Protein AF-A0A395YJ29-F1 (afdb_monomer)

Solvent-accessible surface area (backbone atoms only — not comparable to full-atom values): 16526 Å² total; per-residue (Å²): 113,79,71,61,53,55,54,51,53,54,55,57,63,64,65,73,67,79,71,76,69,73,79,74,73,69,59,75,39,64,46,75,60,99,90,43,42,27,46,31,49,97,88,68,49,73,46,48,62,39,79,47,66,46,92,87,68,50,42,32,44,21,33,80,88,30,35,54,43,47,68,39,73,45,99,87,36,39,37,20,25,80,88,15,42,54,39,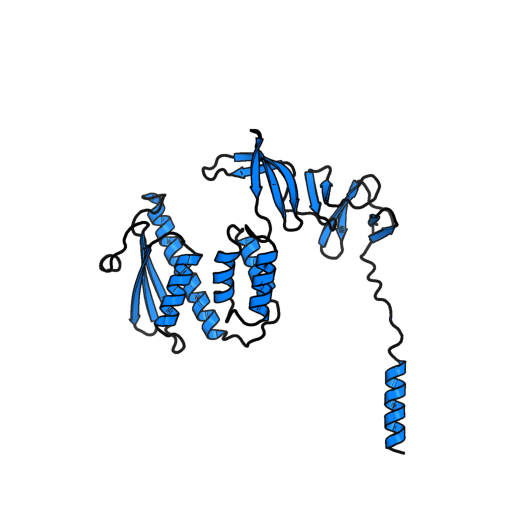85,91,48,46,40,70,39,78,45,67,77,81,82,76,49,77,43,57,27,46,46,81,47,74,48,82,57,52,27,34,36,28,26,34,89,88,64,50,80,45,74,48,59,21,57,39,10,71,59,31,62,67,45,53,54,49,53,43,48,36,39,38,67,35,71,37,70,41,69,64,54,46,52,55,50,45,55,68,56,26,50,65,53,54,71,68,41,50,52,51,50,53,53,54,52,66,74,46,71,56,68,52,88,61,58,64,69,59,43,51,49,54,48,53,47,45,51,43,50,51,52,35,48,52,56,48,48,62,58,47,36,76,82,35,75,82,56,55,58,80,49,67,38,63,42,77,40,77,58,51,98,89,59,48,74,68,55,55,51,50,52,52,53,52,44,41,53,71,76,51,63,87,53,38,78,46,78,46,79,47,79,55,96,66,29,34,39,42,35,38,25,31,14,65,51,92,66,60,78,74,62,69,107

Structure (mmCIF, N/CA/C/O backbone):
data_AF-A0A395YJ29-F1
#
_entry.id   AF-A0A395YJ29-F1
#
loop_
_atom_site.group_PDB
_atom_site.id
_atom_site.type_symbol
_atom_site.label_atom_id
_atom_site.label_alt_id
_atom_site.label_comp_id
_atom_site.label_asym_id
_atom_site.label_entity_id
_atom_site.label_seq_id
_atom_site.pdbx_PDB_ins_code
_atom_site.Cartn_x
_atom_site.Cartn_y
_atom_site.Cartn_z
_atom_site.occupancy
_atom_site.B_iso_or_equiv
_atom_site.auth_seq_id
_atom_site.auth_comp_id
_atom_site.auth_asym_id
_atom_site.auth_atom_id
_atom_site.pdbx_PDB_model_num
ATOM 1 N N . MET A 1 1 ? 1.388 -64.364 16.083 1.00 52.84 1 MET A N 1
ATOM 2 C CA . MET A 1 1 ? 1.764 -63.353 17.105 1.00 52.84 1 MET A CA 1
ATOM 3 C C . MET A 1 1 ? 2.181 -61.985 16.542 1.00 52.84 1 MET A C 1
ATOM 5 O O . MET A 1 1 ? 1.703 -60.987 17.055 1.00 52.84 1 MET A O 1
ATOM 9 N N . ARG A 1 2 ? 2.981 -61.874 15.464 1.00 50.28 2 ARG A N 1
ATOM 10 C CA . ARG A 1 2 ? 3.436 -60.565 14.916 1.00 50.28 2 ARG A CA 1
ATOM 11 C C . ARG A 1 2 ? 2.359 -59.650 14.290 1.00 50.28 2 ARG A C 1
ATOM 13 O O . ARG A 1 2 ? 2.565 -58.443 14.237 1.00 50.28 2 ARG A O 1
ATOM 20 N N . LYS A 1 3 ? 1.223 -60.182 13.817 1.00 41.34 3 LYS A N 1
ATOM 21 C CA . LYS A 1 3 ? 0.113 -59.370 13.258 1.00 41.34 3 LYS A CA 1
ATOM 22 C C . LYS A 1 3 ? -0.844 -58.837 14.336 1.00 41.34 3 LYS A C 1
ATOM 24 O O . LYS A 1 3 ? -1.384 -57.749 14.182 1.00 41.34 3 LYS A O 1
ATOM 29 N N . SER A 1 4 ? -0.996 -59.564 15.441 1.00 42.81 4 SER A N 1
ATOM 30 C CA . SER A 1 4 ? -1.859 -59.190 16.570 1.00 42.81 4 SER A CA 1
ATOM 31 C C . SER A 1 4 ? -1.238 -58.080 17.429 1.00 42.81 4 SER A C 1
ATOM 33 O O . SER A 1 4 ? -1.951 -57.198 17.886 1.00 42.81 4 SER A O 1
ATOM 35 N N . ILE A 1 5 ? 0.097 -58.057 17.553 1.00 54.25 5 ILE A N 1
ATOM 36 C CA . ILE A 1 5 ? 0.851 -57.006 18.266 1.00 54.25 5 ILE A CA 1
ATOM 37 C C . ILE A 1 5 ? 0.786 -55.656 17.528 1.00 54.25 5 ILE A C 1
ATOM 39 O O . ILE A 1 5 ? 0.635 -54.621 18.165 1.00 54.25 5 ILE A O 1
ATOM 43 N N . LYS A 1 6 ? 0.799 -55.647 16.185 1.00 40.78 6 LYS A N 1
ATOM 44 C CA . LYS A 1 6 ? 0.639 -54.406 15.398 1.00 40.78 6 LYS A CA 1
ATOM 45 C C . LYS A 1 6 ? -0.754 -53.787 15.548 1.00 40.78 6 LYS A C 1
ATOM 47 O O . LYS A 1 6 ? -0.868 -52.571 15.598 1.00 40.78 6 LYS A O 1
ATOM 52 N N . ARG A 1 7 ? -1.803 -54.612 15.660 1.00 43.38 7 ARG A N 1
ATOM 53 C CA . ARG A 1 7 ? -3.175 -54.132 15.912 1.00 43.38 7 ARG A CA 1
ATOM 54 C C . ARG A 1 7 ? -3.346 -53.609 17.341 1.00 43.38 7 ARG A C 1
ATOM 56 O O . ARG A 1 7 ? -4.068 -52.641 17.533 1.00 43.38 7 ARG A O 1
ATOM 63 N N . LEU A 1 8 ? -2.635 -54.192 18.310 1.00 48.19 8 LEU A N 1
ATOM 64 C CA . LEU A 1 8 ? -2.647 -53.733 19.702 1.00 48.19 8 LEU A CA 1
ATOM 65 C C . LEU A 1 8 ? -1.913 -52.389 19.887 1.00 48.19 8 LEU A C 1
ATOM 67 O O . LEU A 1 8 ? -2.384 -51.543 20.634 1.00 48.19 8 LEU A O 1
ATOM 71 N N . ILE A 1 9 ? -0.811 -52.156 19.162 1.00 54.12 9 ILE A N 1
ATOM 72 C CA . ILE A 1 9 ? -0.072 -50.877 19.198 1.00 54.12 9 ILE A CA 1
ATOM 73 C C . ILE A 1 9 ? -0.885 -49.738 18.557 1.00 54.12 9 ILE A C 1
ATOM 75 O O . ILE A 1 9 ? -0.894 -48.629 19.079 1.00 54.12 9 ILE A O 1
ATOM 79 N N . VAL A 1 10 ? -1.628 -50.014 17.478 1.00 54.62 10 VAL A N 1
ATOM 80 C CA . VAL A 1 10 ? -2.518 -49.021 16.841 1.00 54.62 10 VAL A CA 1
ATOM 81 C C . VAL A 1 10 ? -3.720 -48.673 17.731 1.00 54.62 10 VAL A C 1
ATOM 83 O O . VAL A 1 10 ? -4.134 -47.519 17.766 1.00 54.62 10 VAL A O 1
ATOM 86 N N . LEU A 1 11 ? -4.246 -49.631 18.504 1.00 50.31 11 LEU A N 1
ATOM 87 C CA . LEU A 1 11 ? -5.354 -49.385 19.437 1.00 50.31 11 LEU A CA 1
ATOM 88 C C . LEU A 1 11 ? -4.933 -48.606 20.696 1.00 50.31 11 LEU A C 1
ATOM 90 O O . LEU A 1 11 ? -5.744 -47.858 21.231 1.00 50.31 11 LEU A O 1
ATOM 94 N N . ILE A 1 12 ? -3.676 -48.722 21.140 1.00 55.25 12 ILE A N 1
ATOM 95 C CA . ILE A 1 12 ? -3.150 -47.944 22.277 1.00 55.25 12 ILE A CA 1
ATOM 96 C C . ILE A 1 12 ? -2.758 -46.519 21.847 1.00 55.25 12 ILE A C 1
ATOM 98 O O . ILE A 1 12 ? -2.988 -45.582 22.604 1.00 55.25 12 ILE A O 1
ATOM 102 N N . LEU A 1 13 ? -2.269 -46.313 20.614 1.00 48.44 13 LEU A N 1
ATOM 103 C CA . LEU A 1 13 ? -2.018 -44.959 20.090 1.00 48.44 13 LEU A CA 1
ATOM 104 C C . LEU A 1 13 ? -3.310 -44.165 19.814 1.00 48.44 13 LEU A C 1
ATOM 106 O O . LEU A 1 13 ? -3.296 -42.941 19.896 1.00 48.44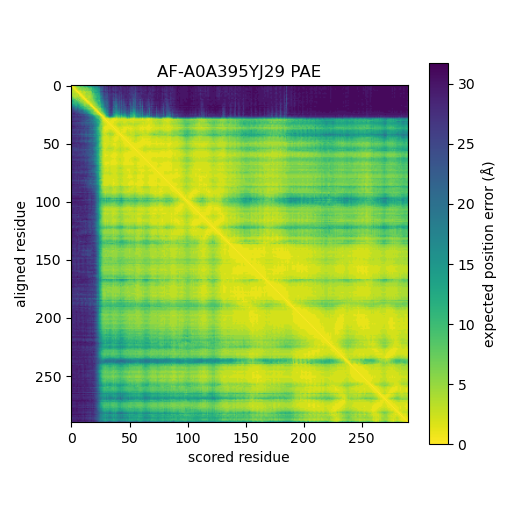 13 LEU A O 1
ATOM 110 N N . ALA A 1 14 ? -4.425 -44.840 19.518 1.00 51.00 14 ALA A N 1
ATOM 111 C CA . ALA A 1 14 ? -5.717 -44.190 19.283 1.00 51.00 14 ALA A CA 1
ATOM 112 C C . ALA A 1 14 ? -6.458 -43.793 20.577 1.00 51.00 14 ALA A C 1
ATOM 114 O O . ALA A 1 14 ? -7.316 -42.917 20.535 1.00 51.00 14 ALA A O 1
ATOM 115 N N . LEU A 1 15 ? -6.121 -44.395 21.728 1.00 49.62 15 LEU A N 1
ATOM 116 C CA . LEU A 1 15 ? -6.756 -44.077 23.016 1.00 49.62 15 LEU A CA 1
ATOM 117 C C . LEU A 1 15 ? -6.101 -42.898 23.764 1.00 49.62 15 LEU A C 1
ATOM 119 O O . LEU A 1 15 ? -6.660 -42.422 24.746 1.00 49.62 15 LEU A O 1
ATOM 123 N N . CYS A 1 16 ? -4.940 -42.407 23.315 1.00 51.25 16 CYS A N 1
ATOM 124 C CA . CYS A 1 16 ? -4.220 -41.295 23.956 1.00 51.25 16 CYS A CA 1
ATOM 125 C C . CYS A 1 16 ? -4.500 -39.908 23.344 1.00 51.25 16 CYS A C 1
ATOM 127 O O . CYS A 1 16 ? -3.871 -38.938 23.751 1.00 51.25 16 CYS A O 1
ATOM 129 N N . LEU A 1 17 ? -5.446 -39.782 22.406 1.00 51.31 17 LEU A N 1
ATOM 130 C CA . LEU A 1 17 ? -5.818 -38.498 21.783 1.00 51.31 17 LEU A CA 1
ATOM 131 C C . LEU A 1 17 ? -7.159 -37.924 22.273 1.00 51.31 17 LEU A C 1
ATOM 133 O O . LEU A 1 17 ? -7.613 -36.908 21.759 1.00 51.31 17 LEU A O 1
ATOM 137 N N . SER A 1 18 ? -7.783 -38.522 23.293 1.00 55.62 18 SER A N 1
ATOM 138 C CA . SER A 1 18 ? -9.035 -38.025 23.883 1.00 55.62 18 SER A CA 1
ATOM 139 C C . SER A 1 18 ? -8.831 -37.313 25.222 1.00 55.62 18 SER A C 1
ATOM 141 O O . SER A 1 18 ? -9.619 -37.480 26.151 1.00 55.62 18 SER A O 1
ATOM 143 N N . VAL A 1 19 ? -7.792 -36.489 25.316 1.00 55.50 19 VAL A N 1
ATOM 144 C CA . VAL A 1 19 ? -7.929 -35.240 26.062 1.00 55.50 19 VAL A CA 1
ATOM 145 C C . VAL A 1 19 ? -7.851 -34.146 25.015 1.00 55.50 19 VAL A C 1
ATOM 147 O O . VAL A 1 19 ? -6.798 -33.576 24.751 1.00 55.50 19 VAL A O 1
ATOM 150 N N . SER A 1 20 ? -8.992 -33.880 24.381 1.00 59.81 20 SER A N 1
ATOM 151 C CA . SER A 1 20 ? -9.260 -32.561 23.830 1.00 59.81 20 SER A CA 1
ATOM 152 C C . SER A 1 20 ? -9.275 -31.614 25.027 1.00 59.81 20 SER A C 1
ATOM 154 O O . SER A 1 20 ? -10.327 -31.303 25.578 1.00 59.81 20 SER A O 1
ATOM 156 N N . THR A 1 21 ? -8.094 -31.216 25.502 1.00 48.94 21 THR A N 1
ATOM 157 C CA . THR A 1 21 ? -7.978 -29.960 26.220 1.00 48.94 21 THR A CA 1
ATOM 158 C C . THR A 1 21 ? -8.461 -28.938 25.213 1.00 48.94 21 THR A C 1
ATOM 160 O O . THR A 1 21 ? -7.748 -28.614 24.262 1.00 48.94 21 THR A O 1
ATOM 163 N N . SER A 1 22 ? -9.711 -28.505 25.359 1.00 50.00 22 SER A N 1
ATOM 164 C CA . SER A 1 22 ? -10.137 -27.230 24.820 1.00 50.00 22 SER A CA 1
ATOM 165 C C . SER A 1 22 ? -9.017 -26.267 25.170 1.00 50.00 22 SER A C 1
ATOM 167 O O . SER A 1 22 ? -8.717 -26.073 26.350 1.00 50.00 22 SER A O 1
ATOM 169 N N . ILE A 1 23 ? -8.337 -25.734 24.164 1.00 45.22 23 ILE A N 1
ATOM 170 C CA . ILE A 1 23 ? -7.526 -24.550 24.370 1.00 45.22 23 ILE A CA 1
ATOM 171 C C . ILE A 1 23 ? -8.573 -23.475 24.646 1.00 45.22 23 ILE A C 1
ATOM 173 O O . ILE A 1 23 ? -9.034 -22.790 23.741 1.00 45.22 23 ILE A O 1
ATOM 177 N N . THR A 1 24 ? -9.048 -23.376 25.887 1.00 44.91 24 THR A N 1
ATOM 178 C CA . THR A 1 24 ? -9.531 -22.100 26.388 1.00 44.91 24 THR A CA 1
ATOM 179 C C . THR A 1 24 ? -8.296 -21.224 26.391 1.00 44.91 24 THR A C 1
ATOM 181 O O . THR A 1 24 ? -7.555 -21.178 27.371 1.00 44.91 24 THR A O 1
ATOM 184 N N . SER A 1 25 ? -8.034 -20.600 25.244 1.00 41.03 25 SER A N 1
ATOM 185 C CA . SER A 1 25 ? -7.354 -19.323 25.237 1.00 41.03 25 SER A CA 1
ATOM 186 C C . SER A 1 25 ? -8.253 -18.422 26.071 1.00 41.03 25 SER A C 1
ATOM 188 O O . SER A 1 25 ? -9.303 -17.971 25.615 1.00 41.03 25 SER A O 1
ATOM 190 N N . PHE A 1 26 ? -7.935 -18.286 27.355 1.00 48.59 26 PHE A N 1
ATOM 191 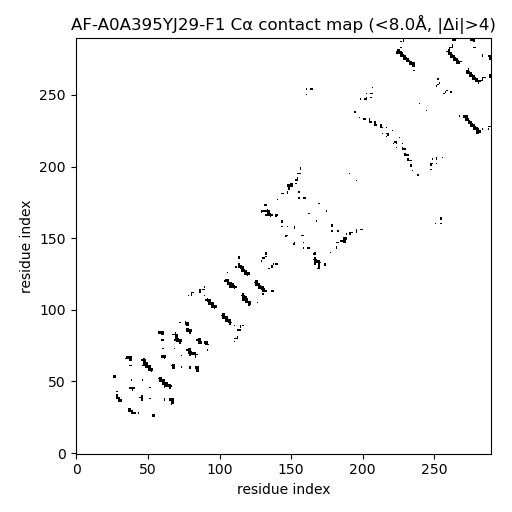C CA . PHE A 1 26 ? -8.424 -17.147 28.101 1.00 48.59 26 PHE A CA 1
ATOM 192 C C . PHE A 1 26 ? -7.682 -15.967 27.489 1.00 48.59 26 PHE A C 1
ATOM 194 O O . PHE A 1 26 ? -6.520 -15.747 27.816 1.00 48.59 26 PHE A O 1
ATOM 201 N N . ALA A 1 27 ? -8.321 -15.287 26.535 1.00 54.81 27 ALA A N 1
ATOM 202 C CA . ALA A 1 27 ? -7.869 -13.979 26.098 1.00 54.81 27 ALA A CA 1
ATOM 203 C C . ALA A 1 27 ? -7.767 -13.128 27.373 1.00 54.81 27 ALA A C 1
ATOM 205 O O . ALA A 1 27 ? -8.755 -12.984 28.098 1.00 54.81 27 ALA A O 1
ATOM 206 N N . ASP A 1 28 ? -6.545 -12.743 27.730 1.00 71.50 28 ASP A N 1
ATOM 207 C CA . ASP A 1 28 ? -6.155 -12.380 29.093 1.00 71.50 28 ASP A CA 1
ATOM 208 C C . ASP A 1 28 ? -6.985 -11.206 29.636 1.00 71.50 28 ASP A C 1
ATOM 210 O O . ASP A 1 28 ? -6.720 -10.055 29.327 1.00 71.50 28 ASP A O 1
ATOM 214 N N . GLY A 1 29 ? -8.029 -11.484 30.424 1.00 87.19 29 GLY A N 1
ATOM 215 C CA . GLY A 1 29 ? -8.903 -10.466 31.022 1.00 87.19 29 GLY A CA 1
ATOM 216 C C . GLY A 1 29 ? -10.252 -10.234 30.328 1.00 87.19 29 GLY A C 1
ATOM 217 O O . GLY A 1 29 ? -11.093 -9.533 30.893 1.00 87.19 29 GLY A O 1
ATOM 218 N N . TRP A 1 30 ? -10.537 -10.850 29.179 1.00 94.19 30 TRP A N 1
ATOM 219 C CA . TRP A 1 30 ? -11.840 -10.709 28.517 1.00 94.19 30 TRP A CA 1
ATOM 220 C C . TRP A 1 30 ? -12.939 -11.566 29.161 1.00 94.19 30 TRP A C 1
ATOM 222 O O . TRP A 1 30 ? -12.751 -12.737 29.492 1.00 94.19 30 TRP A O 1
ATOM 232 N N . VAL A 1 31 ? -14.134 -10.991 29.305 1.00 94.50 31 VAL A N 1
ATOM 233 C CA . VAL A 1 31 ? -15.350 -11.669 29.771 1.00 94.50 31 VAL A CA 1
ATOM 234 C C . VAL A 1 31 ? -16.516 -11.267 28.881 1.00 94.50 31 VAL A C 1
ATOM 236 O O . VAL A 1 31 ? -16.788 -10.081 28.730 1.00 94.50 31 VAL A O 1
ATOM 239 N N . GLN A 1 32 ? -17.237 -12.243 28.336 1.00 94.94 32 GLN A N 1
ATOM 240 C CA . GLN A 1 32 ? -18.402 -11.999 27.489 1.00 94.94 32 GLN A CA 1
ATOM 241 C C . GLN A 1 32 ? -19.696 -12.419 28.190 1.00 94.94 32 GLN A C 1
ATOM 243 O O . GLN A 1 32 ? -19.756 -13.473 28.826 1.00 94.94 32 GLN A O 1
ATOM 248 N N . ASP A 1 33 ? -20.743 -11.618 28.029 1.00 94.56 33 ASP A N 1
ATOM 249 C CA . ASP A 1 33 ? -22.116 -11.983 28.372 1.00 94.56 33 ASP A CA 1
ATOM 250 C C . ASP A 1 33 ? -23.086 -11.641 27.224 1.00 94.56 33 ASP A C 1
ATOM 252 O O . ASP A 1 33 ? -22.676 -11.342 26.102 1.00 94.56 33 ASP A O 1
ATOM 256 N N . SER A 1 34 ? -24.395 -11.713 27.484 1.00 95.44 34 SER A N 1
ATOM 257 C CA . SER A 1 34 ? -25.426 -11.442 26.476 1.00 95.44 34 SER A CA 1
ATOM 258 C C . SER A 1 34 ? -25.454 -9.997 25.972 1.00 95.44 34 SER A C 1
ATOM 260 O O . SER A 1 34 ? -26.050 -9.742 24.929 1.00 95.44 34 SER A O 1
ATOM 262 N N . LYS A 1 35 ? -24.889 -9.045 26.723 1.00 94.88 35 LYS A N 1
ATOM 263 C CA . LYS A 1 35 ? -24.834 -7.631 26.347 1.00 94.88 35 LYS A CA 1
ATOM 264 C C . LYS A 1 35 ? -23.564 -7.315 25.556 1.00 94.88 35 LYS A C 1
ATOM 266 O O . LYS A 1 35 ? -23.631 -6.501 24.638 1.00 94.88 35 LYS A O 1
ATOM 271 N N . GLY A 1 36 ? -22.436 -7.948 25.872 1.00 95.31 36 GLY A N 1
ATOM 272 C CA . GLY A 1 36 ? -21.205 -7.768 25.106 1.00 95.31 36 GLY A CA 1
ATOM 273 C C . GLY A 1 36 ? -19.945 -8.217 25.835 1.00 95.31 36 GLY A C 1
ATOM 274 O O . GLY A 1 36 ? -19.990 -9.048 26.740 1.00 95.31 36 GLY A O 1
ATOM 275 N N . TRP A 1 37 ? -18.814 -7.653 25.415 1.00 97.12 37 TRP A N 1
ATOM 276 C CA . TRP A 1 37 ? -17.494 -7.926 25.978 1.00 97.12 37 TRP A CA 1
ATOM 277 C C . TRP A 1 37 ? -17.139 -6.932 27.077 1.00 97.12 37 TRP A C 1
ATOM 279 O O . TRP A 1 37 ? -17.415 -5.745 26.955 1.00 97.12 37 TRP A O 1
ATOM 289 N N . LYS A 1 38 ? -16.491 -7.414 28.131 1.00 96.94 38 LYS A N 1
ATOM 290 C CA . LYS A 1 38 ? -15.943 -6.642 29.246 1.00 96.94 38 LYS A CA 1
ATOM 291 C C . LYS A 1 38 ? -14.481 -7.022 29.423 1.00 96.94 38 LYS A C 1
ATOM 293 O O . LYS A 1 38 ? -14.139 -8.186 29.225 1.00 96.94 38 LYS A O 1
ATOM 298 N N . ALA A 1 39 ? -13.655 -6.091 29.880 1.00 95.81 39 ALA A N 1
ATOM 299 C CA . ALA A 1 39 ? -12.257 -6.366 30.198 1.00 95.81 39 ALA A CA 1
ATOM 300 C C . ALA A 1 39 ? -11.999 -6.291 31.710 1.00 95.81 39 ALA A C 1
ATOM 302 O O . ALA A 1 39 ? -12.662 -5.542 32.439 1.00 95.81 39 ALA A O 1
ATOM 303 N N . LYS A 1 40 ? -11.037 -7.083 32.179 1.00 93.94 40 LYS A N 1
ATOM 304 C CA . LYS A 1 40 ? -10.568 -7.136 33.562 1.00 93.94 40 LYS A CA 1
ATOM 305 C C . LYS A 1 40 ? -9.078 -6.855 33.641 1.00 93.94 40 LYS A C 1
ATOM 307 O O . LYS A 1 40 ? -8.311 -7.300 32.795 1.00 93.94 40 LYS A O 1
ATOM 312 N N . ASN A 1 41 ? -8.683 -6.192 34.719 1.00 88.38 41 ASN A N 1
ATOM 313 C CA . ASN A 1 41 ? -7.291 -6.116 35.136 1.00 88.38 41 ASN A CA 1
ATOM 314 C C . ASN A 1 41 ? -6.826 -7.462 35.717 1.00 88.38 41 ASN A C 1
ATOM 316 O O . ASN A 1 41 ? -7.636 -8.315 36.093 1.00 88.38 41 ASN A O 1
ATOM 320 N N . SER A 1 42 ? -5.511 -7.620 35.876 1.00 87.06 42 SER A N 1
ATOM 321 C CA . SER A 1 42 ? -4.898 -8.808 36.490 1.00 87.06 42 SER A CA 1
ATOM 322 C C . SER A 1 42 ? -5.325 -9.042 37.947 1.00 87.06 42 SER A C 1
ATOM 324 O O . SER A 1 42 ? -5.299 -10.175 38.424 1.00 87.06 42 SER A O 1
ATOM 326 N N . ASP A 1 43 ? -5.771 -7.995 38.648 1.00 87.25 43 ASP A N 1
ATOM 327 C CA . ASP A 1 43 ? -6.342 -8.076 39.999 1.00 87.25 43 ASP A CA 1
ATOM 328 C C . ASP A 1 43 ? -7.821 -8.526 40.026 1.00 87.25 43 ASP A C 1
ATOM 330 O O . ASP A 1 43 ? -8.411 -8.680 41.097 1.00 87.25 43 ASP A O 1
ATOM 334 N N . GLY A 1 44 ? -8.427 -8.754 38.855 1.00 87.88 44 GLY A N 1
ATOM 335 C CA . GLY A 1 44 ? -9.811 -9.192 38.685 1.00 87.88 44 GLY A CA 1
ATOM 336 C C . GLY A 1 44 ? -10.855 -8.070 38.677 1.00 87.88 44 GLY A C 1
ATOM 337 O O . GLY A 1 44 ? -12.039 -8.363 38.465 1.00 87.88 44 GLY A O 1
ATOM 338 N N . SER A 1 45 ? -10.456 -6.809 38.878 1.00 92.62 45 SER A N 1
ATOM 339 C CA . SER A 1 45 ? -11.342 -5.646 38.753 1.00 92.62 45 SER A CA 1
ATOM 340 C C . SER A 1 45 ? -11.753 -5.408 37.296 1.00 92.62 45 SER A C 1
ATOM 342 O O . SER A 1 45 ? -10.989 -5.682 36.373 1.00 92.62 45 SER A O 1
ATOM 344 N N . TYR A 1 46 ? -12.979 -4.918 37.073 1.00 95.44 46 TYR A N 1
ATOM 345 C CA . TYR A 1 46 ? -13.463 -4.587 35.727 1.00 95.44 46 TYR A CA 1
ATOM 346 C C . TYR A 1 46 ? -12.997 -3.199 35.300 1.00 95.44 46 TYR A C 1
ATOM 348 O O . TYR A 1 46 ? -13.068 -2.246 36.076 1.00 95.44 46 TYR A O 1
ATOM 356 N N . ILE A 1 47 ? -12.599 -3.093 34.038 1.00 96.31 47 ILE A N 1
ATOM 357 C CA . ILE A 1 47 ? -12.255 -1.832 33.388 1.00 96.31 47 ILE A CA 1
ATOM 358 C C . ILE A 1 47 ? -13.548 -1.136 32.950 1.00 96.31 47 ILE A C 1
ATOM 360 O O . ILE A 1 47 ? -14.501 -1.784 32.517 1.00 96.31 47 ILE A O 1
ATOM 364 N N . THR A 1 48 ? -13.591 0.188 33.076 1.00 97.81 48 THR A N 1
ATOM 365 C CA . THR A 1 48 ? -14.712 1.033 32.640 1.00 97.81 48 THR A CA 1
ATOM 366 C C . THR A 1 48 ? -14.183 2.397 32.215 1.00 97.81 48 THR A C 1
ATOM 368 O O . THR A 1 48 ? -13.281 2.914 32.874 1.00 97.81 48 THR A O 1
ATOM 371 N N . ASN A 1 49 ? -14.783 3.007 31.193 1.00 97.44 49 ASN A N 1
ATOM 372 C CA . ASN A 1 49 ? -14.432 4.337 30.681 1.00 97.44 49 ASN A CA 1
ATOM 373 C C . ASN A 1 49 ? -12.923 4.525 30.417 1.00 97.44 49 ASN A C 1
ATOM 375 O O . ASN A 1 49 ? -12.339 5.542 30.795 1.00 97.44 49 ASN A O 1
ATOM 379 N N . SER A 1 50 ? -12.279 3.508 29.847 1.00 97.81 50 SER A N 1
ATOM 380 C CA . SER A 1 50 ? -10.831 3.485 29.652 1.00 97.81 50 SER A CA 1
ATOM 381 C C . SER A 1 50 ? -10.449 2.587 28.486 1.00 97.81 50 SER A C 1
ATOM 383 O O . SER A 1 50 ? -11.144 1.621 28.165 1.00 97.81 50 SER A O 1
ATOM 385 N N . TRP A 1 51 ? -9.298 2.898 27.903 1.00 97.62 51 TRP A N 1
ATOM 386 C CA . TRP A 1 51 ? -8.595 2.022 26.983 1.00 97.62 51 TRP A CA 1
ATOM 387 C C . TRP A 1 51 ? -8.114 0.755 27.695 1.00 97.62 51 TRP A C 1
ATOM 389 O O . TRP A 1 51 ? -7.705 0.799 28.859 1.00 97.62 51 TRP A O 1
ATOM 399 N N . TYR A 1 52 ? -8.161 -0.357 26.973 1.00 96.25 52 TYR A N 1
ATOM 400 C CA . TYR A 1 52 ? -7.618 -1.653 27.350 1.00 96.25 52 TYR A CA 1
ATOM 401 C C . TYR A 1 52 ? -6.819 -2.201 26.165 1.00 96.25 52 TYR A C 1
ATOM 403 O O . TYR A 1 52 ? -7.297 -2.162 25.031 1.00 96.25 52 TYR A O 1
ATOM 411 N N . GLN A 1 53 ? -5.607 -2.680 26.438 1.00 95.19 53 GLN A N 1
ATOM 412 C CA . GLN A 1 53 ? -4.762 -3.348 25.457 1.00 95.19 53 GLN A CA 1
ATOM 413 C C . GLN A 1 53 ? -4.763 -4.843 25.753 1.00 95.19 53 GLN A C 1
ATOM 415 O O . GLN A 1 53 ? -4.510 -5.233 26.895 1.00 95.19 53 GLN A O 1
ATOM 420 N N . ASP A 1 54 ? -5.047 -5.663 24.748 1.00 93.12 54 ASP A N 1
ATOM 421 C CA . ASP A 1 54 ? -4.968 -7.112 24.904 1.00 93.12 54 ASP A CA 1
ATOM 422 C C . ASP A 1 54 ? -3.522 -7.632 24.802 1.00 93.12 54 ASP A C 1
ATOM 424 O O . ASP A 1 54 ? -2.560 -6.891 24.579 1.00 93.12 54 ASP A O 1
ATOM 428 N N . SER A 1 55 ? -3.363 -8.945 24.967 1.00 90.38 55 SER A N 1
ATOM 429 C CA . SER A 1 55 ? -2.069 -9.626 24.871 1.00 90.38 55 SER A CA 1
ATOM 430 C C . SER A 1 55 ? -1.446 -9.607 23.471 1.00 90.38 55 SER A C 1
ATOM 432 O O . SER A 1 55 ? -0.255 -9.887 23.342 1.00 90.38 55 SER A O 1
ATOM 434 N N . GLU A 1 56 ? -2.231 -9.322 22.430 1.00 90.50 56 GLU A N 1
ATOM 435 C CA . GLU A 1 56 ? -1.765 -9.194 21.044 1.00 90.50 56 GLU A CA 1
ATOM 436 C C . GLU A 1 56 ? -1.332 -7.755 20.718 1.00 90.50 56 GLU A C 1
ATOM 438 O O . GLU A 1 56 ? -0.776 -7.492 19.653 1.00 90.50 56 GLU A O 1
ATOM 443 N N . GLY A 1 57 ? -1.513 -6.829 21.664 1.00 93.06 57 GLY A N 1
ATOM 444 C CA . GLY A 1 57 ? -1.164 -5.423 21.517 1.00 93.06 57 GLY A CA 1
ATOM 445 C C . GLY A 1 57 ? -2.272 -4.578 20.890 1.00 93.06 57 GLY A C 1
ATOM 446 O O . GLY A 1 57 ? -2.044 -3.385 20.667 1.00 93.06 57 GLY A O 1
ATOM 447 N N . LEU A 1 58 ? -3.453 -5.154 20.643 1.00 95.19 58 LEU A N 1
ATOM 448 C CA . LEU A 1 58 ? -4.607 -4.461 20.078 1.00 95.19 58 LEU A CA 1
ATOM 449 C C . LEU A 1 58 ? -5.312 -3.638 21.156 1.00 95.19 58 LEU A C 1
ATOM 451 O O . LEU A 1 58 ? -5.413 -4.050 22.313 1.00 95.19 58 LEU A O 1
ATOM 455 N N . TRP A 1 59 ? -5.802 -2.461 20.771 1.00 97.38 59 TRP A N 1
ATOM 456 C CA . TRP A 1 59 ? -6.429 -1.509 21.684 1.00 97.38 59 TRP A CA 1
ATOM 457 C C . TRP A 1 59 ? -7.936 -1.446 21.490 1.00 97.38 59 TRP A C 1
ATOM 459 O O . TRP A 1 59 ? -8.425 -1.294 20.374 1.00 97.38 59 TRP A O 1
ATOM 469 N N . TYR A 1 60 ? -8.650 -1.463 22.610 1.00 97.88 60 TYR A N 1
ATOM 470 C CA . TYR A 1 60 ? -10.104 -1.442 22.687 1.00 97.88 60 TYR A CA 1
ATOM 471 C C . TYR A 1 60 ? -10.539 -0.393 23.701 1.00 97.88 60 TYR A C 1
ATOM 473 O O . TYR A 1 60 ? -9.875 -0.189 24.722 1.00 97.88 60 TYR A O 1
ATOM 481 N N . TYR A 1 61 ? -11.685 0.241 23.472 1.00 98.44 61 TYR A N 1
ATOM 482 C CA . TYR A 1 61 ? -12.256 1.167 24.446 1.00 98.44 61 TYR A CA 1
ATOM 483 C C . TYR A 1 61 ? -13.388 0.507 25.225 1.00 98.44 61 TYR A C 1
ATOM 485 O O . TYR A 1 61 ? -14.381 0.065 24.643 1.00 98.44 61 TYR A O 1
ATOM 493 N N . ILE A 1 62 ? -13.275 0.478 26.551 1.00 98.31 62 ILE A N 1
ATOM 494 C CA . ILE A 1 62 ? -14.348 0.011 27.425 1.00 98.31 62 ILE A CA 1
ATOM 495 C C . ILE A 1 62 ? -15.178 1.214 27.857 1.00 98.31 62 ILE A C 1
ATOM 497 O O . ILE A 1 62 ? -14.674 2.128 28.508 1.00 98.31 62 ILE A O 1
ATOM 501 N N . GLY A 1 63 ? -16.460 1.212 27.503 1.00 98.19 63 GLY A N 1
ATOM 502 C CA . GLY A 1 63 ? -17.409 2.270 27.819 1.00 98.19 63 GLY A CA 1
ATOM 503 C C . GLY A 1 63 ? -17.636 2.453 29.320 1.00 98.19 63 GLY A C 1
ATOM 504 O O . GLY A 1 63 ? -17.241 1.638 30.160 1.00 98.19 63 GLY A O 1
ATOM 505 N N . ALA A 1 64 ? -18.306 3.547 29.679 1.00 97.44 64 ALA A N 1
ATOM 506 C CA . ALA A 1 64 ? -18.648 3.849 31.070 1.00 97.44 64 ALA A CA 1
ATOM 507 C C . ALA A 1 64 ? -19.590 2.811 31.710 1.00 97.44 64 ALA A C 1
ATOM 509 O O . ALA A 1 64 ? -19.631 2.680 32.929 1.00 97.44 64 ALA A O 1
ATOM 510 N N . ASP A 1 65 ? -20.320 2.045 30.899 1.00 96.88 65 ASP A N 1
ATOM 511 C CA . ASP A 1 65 ? -21.162 0.933 31.341 1.00 96.88 65 ASP A CA 1
ATOM 512 C C . ASP A 1 65 ? -20.391 -0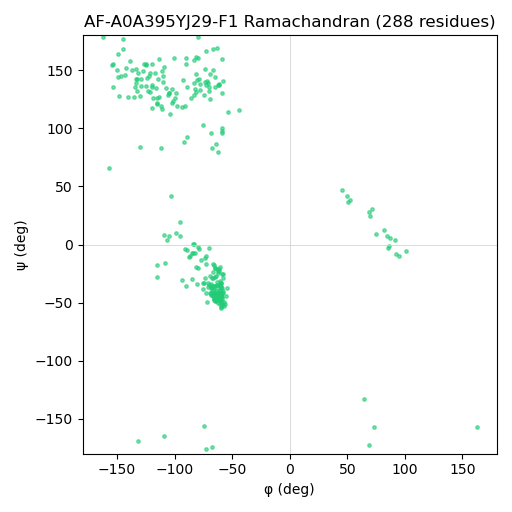.392 31.514 1.00 96.88 65 ASP A C 1
ATOM 514 O O . ASP A 1 65 ? -20.986 -1.408 31.888 1.00 96.88 65 ASP A O 1
ATOM 518 N N . GLY A 1 66 ? -19.077 -0.377 31.265 1.00 97.31 66 GLY A N 1
ATOM 519 C CA . GLY A 1 66 ? -18.166 -1.507 31.413 1.00 97.31 66 GLY A CA 1
ATOM 520 C C . GLY A 1 66 ? -18.154 -2.483 30.245 1.00 97.31 66 GLY A C 1
ATOM 521 O O . GLY A 1 66 ? -17.609 -3.575 30.408 1.00 97.31 66 GLY A O 1
ATOM 522 N N . TYR A 1 67 ? -18.746 -2.116 29.105 1.00 98.25 67 TYR A N 1
ATOM 523 C CA . TYR A 1 67 ? -18.736 -2.927 27.891 1.00 98.25 67 TYR A CA 1
ATOM 524 C C . TYR A 1 67 ? -17.868 -2.295 26.807 1.00 98.25 67 TYR A C 1
ATOM 526 O O . TYR A 1 67 ? -17.795 -1.076 26.676 1.00 98.25 67 TYR A O 1
ATOM 534 N N . MET A 1 68 ? -17.203 -3.138 26.029 1.00 98.25 68 MET A N 1
ATOM 535 C CA . MET A 1 68 ? -16.405 -2.746 24.878 1.00 98.25 68 MET A CA 1
ATOM 536 C C . MET A 1 68 ? -17.272 -2.012 23.852 1.00 98.25 68 MET A C 1
ATOM 538 O O . MET A 1 68 ? -18.344 -2.492 23.472 1.00 98.25 68 MET A O 1
ATOM 542 N N . LEU A 1 69 ? -16.801 -0.852 23.404 1.00 98.44 69 LEU A N 1
ATOM 543 C CA . LEU A 1 69 ? -17.388 -0.147 22.273 1.00 98.44 69 LEU A CA 1
ATOM 544 C C . LEU A 1 69 ? -17.033 -0.863 20.962 1.00 98.44 69 LEU A C 1
ATOM 546 O O . LEU A 1 69 ? -15.982 -1.484 20.848 1.00 98.44 69 LEU A O 1
ATOM 550 N N . ARG A 1 70 ? -17.905 -0.745 19.962 1.00 97.44 70 ARG A N 1
ATOM 551 C CA . ARG A 1 70 ? -17.665 -1.189 18.582 1.00 97.44 70 ARG A CA 1
ATOM 552 C C . ARG A 1 70 ? -18.442 -0.301 17.619 1.00 97.44 70 ARG A C 1
ATOM 554 O O . ARG A 1 70 ? -19.505 0.194 18.007 1.00 97.44 70 ARG A O 1
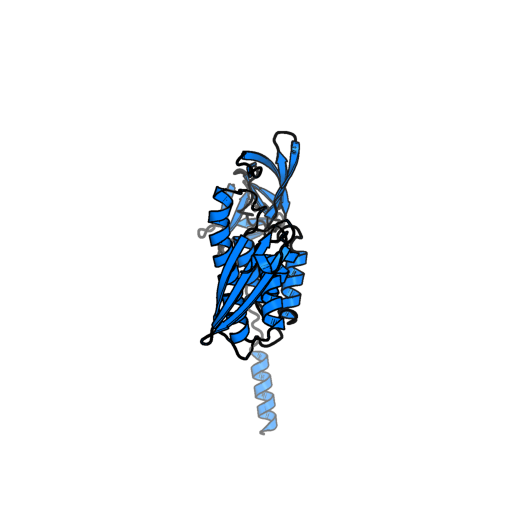ATOM 561 N N . SER A 1 71 ? -17.935 -0.126 16.403 1.00 96.88 71 SER A N 1
ATOM 562 C CA . SER A 1 71 ? -18.529 0.719 15.354 1.00 96.88 71 SER A CA 1
ATOM 563 C C . SER A 1 71 ? -18.973 2.087 15.887 1.00 96.88 71 SER A C 1
ATOM 565 O O . SER A 1 71 ? -20.121 2.500 15.717 1.00 96.88 71 SER A O 1
ATOM 567 N N . SER A 1 72 ? -18.105 2.742 16.661 1.00 97.06 72 SER A N 1
ATOM 568 C CA . SER A 1 72 ? -18.462 3.959 17.392 1.00 97.06 72 SER A CA 1
ATOM 569 C C . SER A 1 72 ? -17.254 4.843 17.652 1.00 97.06 72 SER A C 1
ATOM 571 O O . SER A 1 72 ? -16.123 4.379 17.786 1.00 97.06 72 SER A O 1
ATOM 573 N N . TRP A 1 73 ? -17.531 6.133 17.821 1.00 97.69 73 TRP A N 1
ATOM 574 C CA . TRP A 1 73 ? -16.578 7.086 18.368 1.00 97.69 73 TRP A CA 1
ATOM 575 C C . TRP A 1 73 ? -16.396 6.874 19.871 1.00 97.69 73 TRP A C 1
ATOM 577 O O . TRP A 1 73 ? -17.371 6.692 20.607 1.00 97.69 73 TRP A O 1
ATOM 587 N N . THR A 1 74 ? -15.151 6.939 20.324 1.00 98.00 74 THR A N 1
ATOM 588 C CA . THR A 1 74 ? -14.787 7.038 21.735 1.00 98.00 74 THR A CA 1
ATOM 589 C C . THR A 1 74 ? -14.951 8.486 22.228 1.00 98.00 74 THR A C 1
ATOM 591 O O . THR A 1 74 ? -14.967 9.423 21.419 1.00 98.00 74 THR A O 1
ATOM 594 N N . PRO A 1 75 ? -15.056 8.723 23.551 1.00 97.25 75 PRO A N 1
ATOM 595 C CA . PRO A 1 75 ? -15.157 10.078 24.108 1.00 97.25 75 PRO A CA 1
ATOM 596 C C . PRO A 1 75 ? -13.969 10.993 23.773 1.00 97.25 75 PRO A C 1
ATOM 598 O O . PRO A 1 75 ? -14.116 12.213 23.764 1.00 97.25 75 PRO A O 1
ATOM 601 N N . ASP A 1 76 ? -12.802 10.411 23.499 1.00 96.69 76 ASP A N 1
ATOM 602 C CA . ASP A 1 76 ? -11.572 11.085 23.081 1.00 96.69 76 ASP A CA 1
ATOM 603 C C . ASP A 1 76 ? -11.372 11.109 21.550 1.00 96.69 76 ASP A C 1
ATOM 605 O O . ASP A 1 76 ? -10.278 11.405 21.076 1.00 96.69 76 ASP A O 1
ATOM 609 N N . ASN A 1 77 ? -12.449 10.901 20.777 1.00 96.94 77 ASN A N 1
ATOM 610 C CA . ASN A 1 77 ? -12.536 11.080 19.318 1.00 96.94 77 ASN A CA 1
ATOM 611 C C . ASN A 1 77 ? -11.754 10.074 18.452 1.00 96.94 77 ASN A C 1
ATOM 613 O O . ASN A 1 77 ? -11.438 10.379 17.297 1.00 96.94 77 ASN A O 1
ATOM 617 N N . TYR A 1 78 ? -11.481 8.878 18.966 1.00 97.56 78 TYR A N 1
ATOM 618 C CA . TYR A 1 78 ? -11.006 7.740 18.174 1.00 97.56 78 TYR A CA 1
ATOM 619 C C . TYR A 1 78 ? -12.192 6.933 17.661 1.00 97.56 78 TYR A C 1
ATOM 621 O O . TYR A 1 78 ? -13.262 6.954 18.269 1.00 97.56 78 TYR A O 1
ATOM 629 N N . TYR A 1 79 ? -12.009 6.206 16.564 1.00 98.00 79 TYR A N 1
ATOM 630 C CA . TYR A 1 79 ? -13.006 5.249 16.099 1.00 98.00 79 TYR A CA 1
ATOM 631 C C . TYR A 1 79 ? -12.580 3.828 16.460 1.00 98.00 79 TYR A C 1
ATOM 633 O O . TYR A 1 79 ? -11.422 3.462 16.259 1.00 98.00 79 TYR A O 1
ATOM 641 N N . VAL A 1 80 ? -13.510 3.037 16.992 1.00 97.94 80 VAL A N 1
ATOM 642 C CA . VAL A 1 80 ? -13.340 1.587 17.150 1.00 97.94 80 VAL A CA 1
ATOM 643 C C . VAL A 1 80 ? -14.164 0.861 16.090 1.00 97.94 80 VAL A C 1
ATOM 645 O O . VAL A 1 80 ? -15.346 1.170 15.911 1.00 97.94 80 VAL A O 1
ATOM 648 N N . GLY A 1 81 ? -13.533 -0.084 15.394 1.00 97.19 81 GLY A N 1
ATOM 649 C CA . GLY A 1 81 ? -14.105 -0.866 14.300 1.00 97.19 81 GLY A CA 1
ATOM 650 C C . GLY A 1 81 ? -15.208 -1.826 14.744 1.00 97.19 81 GLY A C 1
ATOM 651 O O . GLY A 1 81 ? -15.655 -1.826 15.898 1.00 97.19 81 GLY A O 1
ATOM 652 N N . THR A 1 82 ? -15.689 -2.650 13.816 1.00 96.44 82 THR A N 1
ATOM 653 C CA . THR A 1 82 ? -16.765 -3.621 14.080 1.00 96.44 82 THR A CA 1
ATOM 654 C C . THR A 1 82 ? -16.362 -4.711 15.076 1.00 96.44 82 THR A C 1
ATOM 656 O O . THR A 1 82 ? -17.212 -5.214 15.823 1.00 96.44 82 THR A O 1
ATOM 659 N N . ASP A 1 83 ? -15.071 -5.027 15.136 1.00 96.38 83 ASP A N 1
ATOM 660 C CA . ASP A 1 83 ? -14.436 -5.933 16.094 1.00 96.38 83 ASP A CA 1
ATOM 661 C C . ASP A 1 83 ? -14.080 -5.257 17.434 1.00 96.38 83 ASP A C 1
ATOM 663 O O . ASP A 1 83 ? -13.738 -5.943 18.396 1.00 96.38 83 ASP A O 1
ATOM 667 N N . GLY A 1 84 ? -14.236 -3.932 17.529 1.00 97.06 84 GLY A N 1
ATOM 668 C CA . GLY A 1 84 ? -13.916 -3.120 18.705 1.00 97.06 84 GLY A CA 1
ATOM 669 C C . GLY A 1 84 ? -12.462 -2.650 18.783 1.00 97.06 84 GLY A C 1
ATOM 670 O O . GLY A 1 84 ? -12.129 -1.916 19.718 1.00 97.06 84 GLY A O 1
ATOM 671 N N . VAL A 1 85 ? -11.618 -3.031 17.822 1.00 97.62 85 VAL A N 1
ATOM 672 C CA . VAL A 1 85 ? -10.227 -2.577 17.737 1.00 97.62 85 VAL A CA 1
ATOM 673 C C . VAL A 1 85 ? -10.202 -1.127 17.258 1.00 97.62 85 VAL A C 1
ATOM 675 O O . VAL A 1 85 ? -10.984 -0.720 16.397 1.00 97.62 85 VAL A O 1
ATOM 678 N N . VAL A 1 86 ? -9.324 -0.306 17.831 1.00 97.88 86 VAL A N 1
ATOM 679 C CA . VAL A 1 86 ? -9.145 1.078 17.380 1.00 97.88 86 VAL A CA 1
ATOM 680 C C . VAL A 1 86 ? -8.585 1.136 15.960 1.00 97.88 86 VAL A C 1
ATOM 682 O O . VAL A 1 86 ? -7.609 0.466 15.632 1.00 97.88 86 VAL A O 1
ATOM 685 N N . ILE A 1 87 ? -9.162 2.012 15.143 1.00 96.56 87 ILE A N 1
ATOM 686 C CA . ILE A 1 87 ? -8.603 2.407 13.852 1.00 96.56 87 ILE A CA 1
ATOM 687 C C . ILE A 1 87 ? -7.736 3.640 14.106 1.00 96.56 87 ILE A C 1
ATOM 689 O O . ILE A 1 87 ? -8.198 4.784 14.109 1.00 96.56 87 ILE A O 1
ATOM 693 N N . ASP A 1 88 ? -6.471 3.390 14.429 1.00 92.62 88 ASP A N 1
ATOM 694 C CA . ASP A 1 88 ? -5.523 4.380 14.945 1.00 92.62 88 ASP A CA 1
ATOM 695 C C . ASP A 1 88 ? -5.219 5.535 13.978 1.00 92.62 88 ASP A C 1
ATOM 697 O O . ASP A 1 88 ? -4.874 6.633 14.430 1.00 92.62 88 ASP A O 1
ATOM 701 N N . SER A 1 89 ? -5.423 5.320 12.681 1.00 90.75 89 SER A N 1
ATOM 702 C CA . SER A 1 89 ? -5.244 6.292 11.604 1.00 90.75 89 SER A CA 1
ATOM 703 C C . SER A 1 89 ? -6.382 7.312 11.483 1.00 90.75 89 SER A C 1
ATOM 705 O O . SER A 1 89 ? -6.205 8.333 10.818 1.00 90.75 89 SER A O 1
ATOM 707 N N . VAL A 1 90 ? -7.526 7.095 12.148 1.00 94.94 90 VAL A N 1
ATOM 708 C CA . VAL A 1 90 ? -8.730 7.925 11.981 1.00 94.94 90 VAL A CA 1
ATOM 709 C C . VAL A 1 90 ? -9.107 8.657 13.271 1.00 94.94 90 VAL A C 1
ATOM 711 O O . VAL A 1 90 ? -9.129 8.097 14.371 1.00 94.94 90 VAL A O 1
ATOM 714 N N . ARG A 1 91 ? -9.432 9.949 13.151 1.00 96.44 91 ARG A N 1
ATOM 715 C CA . ARG A 1 91 ? -9.990 10.780 14.232 1.00 96.44 91 ARG A CA 1
ATOM 716 C C . ARG A 1 91 ? -11.301 11.403 13.787 1.00 96.44 91 ARG A C 1
ATOM 718 O O . ARG A 1 91 ? -11.501 11.644 12.603 1.00 96.44 91 ARG A O 1
ATOM 725 N N . LYS A 1 92 ? -12.175 11.732 14.743 1.00 96.94 92 LYS A N 1
ATOM 726 C CA . LYS A 1 92 ? -13.467 12.368 14.430 1.00 96.94 92 LYS A CA 1
ATOM 727 C C . LYS A 1 92 ? -13.301 13.706 13.719 1.00 96.94 92 LYS A C 1
ATOM 729 O O . LYS A 1 92 ? -14.090 14.052 12.849 1.00 96.94 92 LYS A O 1
ATOM 734 N N . PHE A 1 93 ? -12.265 14.442 14.099 1.00 96.06 93 PHE A N 1
ATOM 735 C CA . PHE A 1 93 ? -11.885 15.701 13.481 1.00 96.06 93 PHE A CA 1
ATOM 736 C C . PHE A 1 93 ? -10.481 15.543 12.920 1.00 96.06 93 PHE A C 1
ATOM 738 O O . PHE A 1 93 ? -9.543 15.273 13.672 1.00 96.06 93 PHE A O 1
ATOM 745 N N . MET A 1 94 ? -10.356 15.671 11.604 1.00 94.50 94 MET A N 1
ATOM 746 C CA . MET A 1 94 ? -9.099 15.499 10.887 1.00 94.50 94 MET A CA 1
ATOM 747 C C . MET A 1 94 ? -8.712 16.767 10.147 1.00 94.50 94 MET A C 1
ATOM 749 O O . MET A 1 94 ? -9.560 17.577 9.775 1.00 94.50 94 MET A O 1
ATOM 753 N N . GLU A 1 95 ? -7.414 16.911 9.908 1.00 93.88 95 GLU A N 1
ATOM 754 C CA . GLU A 1 95 ? -6.855 17.968 9.080 1.00 93.88 95 GLU A CA 1
ATOM 755 C C . GLU A 1 95 ? -6.204 17.341 7.849 1.00 93.88 95 GLU A C 1
ATOM 757 O O . GLU A 1 95 ? -5.302 16.512 7.971 1.00 93.88 95 GLU A O 1
ATOM 762 N N . ILE A 1 96 ? -6.659 17.744 6.667 1.00 91.38 96 ILE A N 1
ATOM 763 C CA . ILE A 1 96 ? -6.099 17.301 5.388 1.00 91.38 96 ILE A CA 1
ATOM 764 C C . ILE A 1 96 ? -5.434 18.468 4.660 1.00 91.38 96 ILE A C 1
ATOM 766 O O . ILE A 1 96 ? -5.731 19.633 4.924 1.00 91.38 96 ILE A O 1
ATOM 770 N N . ASP A 1 97 ? -4.546 18.152 3.723 1.00 89.44 97 ASP A N 1
ATOM 771 C CA . ASP A 1 97 ? -3.912 19.132 2.844 1.00 89.44 97 ASP A CA 1
ATOM 772 C C . ASP A 1 97 ? -4.624 19.168 1.486 1.00 89.44 97 ASP A C 1
ATOM 774 O O . ASP A 1 97 ? -4.820 18.124 0.866 1.00 89.44 97 ASP A O 1
ATOM 778 N N . ALA A 1 98 ? -4.986 20.359 1.008 1.00 82.88 98 ALA A N 1
ATOM 779 C CA . ALA A 1 98 ? -5.610 20.548 -0.303 1.00 82.88 98 ALA A CA 1
ATOM 780 C C . ALA A 1 98 ? -4.648 20.297 -1.488 1.00 82.88 98 ALA A C 1
ATOM 782 O O . ALA A 1 98 ? -5.054 20.388 -2.647 1.00 82.88 98 ALA A O 1
ATOM 783 N N . GLY A 1 99 ? -3.371 20.011 -1.214 1.00 79.12 99 GLY A N 1
ATOM 784 C CA . GLY A 1 99 ? -2.314 19.792 -2.202 1.00 79.12 99 GLY A CA 1
ATOM 785 C C . GLY A 1 99 ? -1.497 21.047 -2.517 1.00 79.12 99 GLY A C 1
ATOM 786 O O . GLY A 1 99 ? -0.454 20.952 -3.162 1.00 79.12 99 GLY A O 1
ATOM 787 N N . ASP A 1 100 ? -1.933 22.214 -2.041 1.00 83.19 100 ASP A N 1
ATOM 788 C CA . ASP A 1 100 ? -1.219 23.491 -2.131 1.00 83.19 100 ASP A CA 1
ATOM 789 C C . ASP A 1 100 ? -0.675 23.978 -0.771 1.00 83.19 100 ASP A C 1
ATOM 791 O O . ASP A 1 100 ? -0.158 25.092 -0.673 1.00 83.19 100 ASP A O 1
ATOM 795 N N . GLY A 1 101 ? -0.761 23.141 0.272 1.00 86.19 101 GLY A N 1
ATOM 796 C CA . GLY A 1 101 ? -0.395 23.476 1.647 1.00 86.19 101 GLY A CA 1
ATOM 797 C C . GLY A 1 101 ? -1.560 24.003 2.490 1.00 86.19 101 GLY A C 1
ATOM 798 O O . GLY A 1 101 ? -1.406 24.171 3.703 1.00 86.19 101 GLY A O 1
ATOM 799 N N . THR A 1 102 ? -2.725 24.266 1.887 1.00 89.69 102 THR A N 1
ATOM 800 C CA . THR A 1 102 ? -3.918 24.704 2.616 1.00 89.69 102 THR A CA 1
ATOM 801 C C . THR A 1 102 ? -4.459 23.569 3.475 1.00 89.69 102 THR A C 1
ATOM 803 O O . THR A 1 102 ? -4.770 22.487 2.980 1.00 89.69 102 THR A O 1
ATOM 806 N N . LYS A 1 103 ? -4.615 23.836 4.774 1.00 93.94 103 LYS A N 1
ATOM 807 C CA . LYS A 1 103 ? -5.187 22.895 5.738 1.00 93.94 103 LYS A CA 1
ATOM 808 C C . LYS A 1 103 ? -6.706 22.993 5.771 1.00 93.94 103 LYS A C 1
ATOM 810 O O . LYS A 1 103 ? -7.257 24.074 5.976 1.00 93.94 103 LYS A O 1
ATOM 815 N N . ILE A 1 104 ? -7.377 21.860 5.587 1.00 93.56 104 ILE A N 1
ATOM 816 C CA . ILE A 1 104 ? -8.835 21.745 5.589 1.00 93.56 104 ILE A CA 1
ATOM 817 C C . ILE A 1 104 ? -9.252 20.874 6.770 1.00 93.56 104 ILE A C 1
ATOM 819 O O . ILE A 1 104 ? -8.785 19.749 6.921 1.00 93.56 104 ILE A O 1
ATOM 823 N N . GLN A 1 105 ? -10.153 21.407 7.592 1.00 95.69 105 GLN A N 1
ATOM 824 C CA . GLN A 1 105 ? -10.760 20.679 8.702 1.00 95.69 105 GLN A CA 1
ATOM 825 C C . GLN A 1 105 ? -11.917 19.822 8.191 1.00 95.69 105 GLN A C 1
ATOM 827 O O . GLN A 1 105 ? -12.765 20.313 7.441 1.00 95.69 105 GLN A O 1
A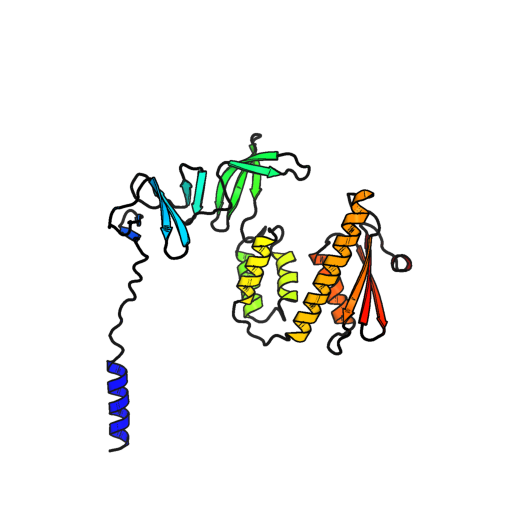TOM 832 N N . VAL A 1 106 ? -11.954 18.566 8.624 1.00 97.25 106 VAL A N 1
ATOM 833 C CA . VAL A 1 106 ? -12.938 17.568 8.208 1.00 97.25 106 VAL A CA 1
ATOM 834 C C . VAL A 1 106 ? -13.545 16.899 9.437 1.00 97.25 106 VAL A C 1
ATOM 836 O O . VAL A 1 106 ? -12.818 16.392 10.288 1.00 97.25 106 VAL A O 1
ATOM 839 N N . GLU A 1 107 ? -14.875 16.878 9.523 1.00 97.69 107 GLU A N 1
ATOM 840 C CA . GLU A 1 107 ? -15.593 16.026 10.474 1.00 97.69 107 GLU A CA 1
ATOM 841 C C . GLU A 1 107 ? -15.913 14.690 9.802 1.00 97.69 107 GLU A C 1
ATOM 843 O O . GLU A 1 107 ? -16.609 14.644 8.784 1.00 97.69 107 GLU A O 1
ATOM 848 N N . VAL A 1 108 ? -15.384 13.608 10.366 1.00 97.94 108 VAL A N 1
ATOM 849 C CA . VAL A 1 108 ? -15.594 12.237 9.900 1.00 97.94 108 VAL A CA 1
ATOM 850 C C . VAL A 1 108 ? -16.912 11.716 10.461 1.00 97.94 108 VAL A C 1
ATOM 852 O O . VAL A 1 108 ? -17.164 11.793 11.666 1.00 97.94 108 VAL A O 1
ATOM 855 N N . PHE A 1 109 ? -17.757 11.181 9.585 1.00 95.69 109 PHE A N 1
ATOM 856 C CA . PHE A 1 109 ? -19.075 10.662 9.948 1.00 95.69 109 PHE A CA 1
ATOM 857 C C . PHE A 1 109 ? -19.219 9.154 9.727 1.00 95.69 109 PHE A C 1
ATOM 859 O O . PHE A 1 109 ? -20.133 8.571 10.307 1.00 95.69 109 PHE A O 1
ATOM 866 N N . ASP A 1 110 ? -18.343 8.533 8.935 1.00 96.06 110 ASP A N 1
ATOM 867 C CA . ASP A 1 110 ? -18.352 7.090 8.682 1.00 96.06 110 ASP A CA 1
ATOM 868 C C . ASP A 1 110 ? -16.927 6.557 8.497 1.00 96.06 110 ASP A C 1
ATOM 870 O O . ASP A 1 110 ? -16.061 7.271 7.983 1.00 96.06 110 ASP A O 1
ATOM 874 N N . VAL A 1 111 ? -16.684 5.333 8.965 1.00 96.19 111 VAL A N 1
ATOM 875 C CA . VAL A 1 111 ? -15.368 4.683 8.966 1.00 96.19 111 VAL A CA 1
ATOM 876 C C . VAL A 1 111 ? -15.544 3.174 8.796 1.00 96.19 111 VAL A C 1
ATOM 878 O O . VAL A 1 111 ? -16.284 2.538 9.553 1.00 96.19 111 VAL A O 1
ATOM 881 N N . GLU A 1 112 ? -14.833 2.610 7.827 1.00 93.81 112 GLU A N 1
ATOM 882 C CA . GLU A 1 112 ? -14.758 1.176 7.553 1.00 93.81 112 GLU A CA 1
ATOM 883 C C . GLU A 1 112 ? -13.608 0.519 8.326 1.00 93.81 112 GLU A C 1
ATOM 885 O O . GLU A 1 112 ? -12.663 1.187 8.738 1.00 93.81 112 GLU A O 1
ATOM 890 N N . ASP A 1 113 ? -13.653 -0.805 8.494 1.00 91.88 113 ASP A N 1
ATOM 891 C CA . ASP A 1 113 ? -12.669 -1.552 9.296 1.00 91.88 113 ASP A CA 1
ATOM 892 C C . ASP A 1 113 ? -11.242 -1.514 8.728 1.00 91.88 113 ASP A C 1
ATOM 894 O O . ASP A 1 113 ? -10.275 -1.735 9.455 1.00 91.88 113 ASP A O 1
ATOM 898 N N . ASP A 1 114 ? -11.082 -1.215 7.438 1.00 91.81 114 ASP A N 1
ATOM 899 C CA . ASP A 1 114 ? -9.765 -1.024 6.831 1.00 91.81 114 ASP A CA 1
ATOM 900 C C . ASP A 1 114 ? -9.207 0.397 7.030 1.00 91.81 114 ASP A C 1
ATOM 902 O O . ASP A 1 114 ? -8.107 0.702 6.570 1.00 91.81 114 ASP A O 1
ATOM 906 N N . GLY A 1 115 ? -9.945 1.266 7.722 1.00 93.00 115 GLY A N 1
ATOM 907 C CA . GLY A 1 115 ? -9.597 2.659 7.963 1.00 93.00 115 GLY A CA 1
ATOM 908 C C . GLY A 1 115 ? -9.984 3.619 6.844 1.00 93.00 115 GLY A C 1
ATOM 909 O O . GLY A 1 115 ? -9.624 4.794 6.919 1.00 93.00 115 GLY A O 1
ATOM 910 N N . THR A 1 116 ? -10.719 3.163 5.828 1.00 93.31 116 THR A N 1
ATOM 911 C CA . THR A 1 116 ? -11.401 4.056 4.887 1.00 93.31 116 THR A CA 1
ATOM 912 C C . THR A 1 116 ? -12.407 4.894 5.656 1.00 93.31 116 THR A C 1
ATOM 914 O O . THR A 1 116 ? -13.093 4.399 6.547 1.00 93.31 116 THR A O 1
ATOM 917 N N . TRP A 1 117 ? -12.484 6.185 5.352 1.00 94.81 117 TRP A N 1
ATOM 918 C CA . TRP A 1 117 ? -13.360 7.089 6.086 1.00 94.81 117 TRP A CA 1
ATOM 919 C C . TRP A 1 117 ? -14.012 8.115 5.172 1.00 94.81 117 TRP A C 1
ATOM 921 O O . TRP A 1 117 ? -13.447 8.545 4.164 1.00 94.81 117 TRP A O 1
ATOM 931 N N . TYR A 1 118 ? -15.197 8.555 5.584 1.00 95.88 118 TYR A N 1
ATOM 932 C CA . TYR A 1 118 ? -15.996 9.560 4.901 1.00 95.88 118 TYR A CA 1
ATOM 933 C C . TYR A 1 118 ? -16.292 10.716 5.847 1.00 95.88 118 TYR A C 1
ATOM 935 O O . TYR A 1 118 ? -16.696 10.536 6.999 1.00 95.88 118 TYR A O 1
ATOM 943 N N . GLY A 1 119 ? -16.078 11.931 5.357 1.00 96.88 119 GLY A N 1
ATOM 944 C CA . GLY A 1 119 ? -16.211 13.148 6.137 1.00 96.88 119 GLY A CA 1
ATOM 945 C C . GLY A 1 119 ? -16.746 14.319 5.330 1.00 96.88 119 GLY A C 1
ATOM 946 O O . GLY A 1 119 ? -17.008 14.224 4.128 1.00 96.88 119 GLY A O 1
ATOM 947 N N . ARG A 1 120 ? -16.940 15.444 6.015 1.00 97.56 120 ARG A N 1
ATOM 948 C CA . ARG A 1 120 ? -17.311 16.718 5.393 1.00 97.56 120 ARG A CA 1
ATOM 949 C C . ARG A 1 120 ? -16.397 17.834 5.854 1.00 97.56 120 ARG A C 1
ATOM 951 O O . ARG A 1 120 ? -16.031 17.890 7.026 1.00 97.56 120 ARG A O 1
ATOM 958 N N . THR A 1 121 ? -16.071 18.742 4.942 1.00 95.81 121 THR A N 1
ATOM 959 C CA . THR A 1 121 ? -15.405 19.999 5.290 1.00 95.81 121 THR A CA 1
ATOM 960 C C . THR A 1 121 ? -16.328 20.887 6.124 1.00 95.81 121 THR A C 1
ATOM 962 O O . THR A 1 121 ? -17.542 20.671 6.190 1.00 95.81 121 THR A O 1
ATOM 965 N N . SER A 1 122 ? -15.783 21.953 6.711 1.00 89.44 122 SER A N 1
ATOM 966 C CA . SER A 1 122 ? -16.593 22.974 7.392 1.00 89.44 122 SER A CA 1
ATOM 967 C C . SER A 1 122 ? -17.585 23.691 6.463 1.00 89.44 122 SER A C 1
ATOM 969 O O . SER A 1 122 ? -18.580 24.240 6.936 1.00 89.44 122 SER A O 1
ATOM 971 N N . GLN A 1 123 ? -17.347 23.667 5.149 1.00 90.75 123 GLN A N 1
ATOM 972 C CA . GLN A 1 123 ? -18.251 24.180 4.117 1.00 90.75 123 GLN A CA 1
ATOM 973 C C . GLN A 1 123 ? -19.316 23.155 3.687 1.00 90.75 123 GLN A C 1
ATOM 975 O O . GLN A 1 123 ? -20.247 23.507 2.965 1.00 90.75 123 GLN A O 1
ATOM 980 N N . GLY A 1 124 ? -19.217 21.909 4.158 1.00 93.50 124 GLY A N 1
ATOM 981 C CA . GLY A 1 124 ? -20.153 20.825 3.863 1.00 93.50 124 GLY A CA 1
ATOM 982 C C . GLY A 1 124 ? -19.780 19.964 2.654 1.00 93.50 124 GLY A C 1
ATOM 983 O O . GLY A 1 124 ? -20.554 19.059 2.320 1.00 93.50 124 GLY A O 1
ATOM 984 N N . ASP A 1 125 ? -18.622 20.211 2.034 1.00 95.06 125 ASP A N 1
ATOM 985 C CA . ASP A 1 125 ? -18.134 19.440 0.889 1.00 95.06 125 ASP A CA 1
ATOM 986 C C . ASP A 1 125 ? -17.728 18.029 1.332 1.00 95.06 125 ASP A C 1
ATOM 988 O O . ASP A 1 125 ? -17.079 17.882 2.373 1.00 95.06 125 ASP A O 1
ATOM 992 N N . PRO A 1 126 ? -18.103 16.978 0.583 1.00 95.94 126 PRO A N 1
ATOM 993 C CA . PRO A 1 126 ? -17.740 15.614 0.929 1.00 95.94 126 PRO A CA 1
ATOM 994 C C . PRO A 1 126 ? -16.249 15.367 0.695 1.00 95.94 126 PRO A C 1
ATOM 996 O O . PRO A 1 126 ? -15.683 15.786 -0.315 1.00 95.94 126 PRO A O 1
ATOM 999 N N . VAL A 1 127 ? -15.636 14.627 1.612 1.00 94.25 127 VAL A N 1
ATOM 1000 C CA . VAL A 1 127 ? -14.254 14.156 1.517 1.00 94.25 127 VAL A CA 1
ATOM 1001 C C . VAL A 1 127 ? -14.221 12.679 1.880 1.00 94.25 127 VAL A C 1
ATOM 1003 O O . VAL A 1 127 ? -14.929 12.251 2.789 1.00 94.25 127 VAL A O 1
ATOM 1006 N N . ALA A 1 128 ? -13.384 11.912 1.191 1.00 92.00 128 ALA A N 1
ATOM 1007 C CA . ALA A 1 128 ? -13.054 10.548 1.568 1.00 92.00 128 ALA A CA 1
ATOM 1008 C C . ALA A 1 128 ? -11.539 10.416 1.727 1.00 92.00 128 ALA A C 1
ATOM 1010 O O . ALA A 1 128 ? -10.780 11.019 0.961 1.00 92.00 128 ALA A O 1
ATOM 1011 N N . GLY A 1 129 ? -11.108 9.626 2.703 1.00 90.44 129 GLY A N 1
ATOM 1012 C CA . GLY A 1 129 ? -9.733 9.158 2.781 1.00 90.44 129 GLY A CA 1
ATOM 1013 C C . GLY A 1 129 ? -9.676 7.656 2.598 1.00 90.44 129 GLY A C 1
ATOM 1014 O O . GLY A 1 129 ? -10.549 6.925 3.061 1.00 90.44 129 GLY A O 1
ATOM 1015 N N . MET A 1 130 ? -8.635 7.224 1.896 1.00 90.69 130 MET A N 1
ATOM 1016 C CA . MET A 1 130 ? -8.431 5.823 1.568 1.00 90.69 130 MET A CA 1
ATOM 1017 C C . MET A 1 130 ? -7.799 5.114 2.756 1.00 90.69 130 MET A C 1
ATOM 1019 O O . MET A 1 130 ? -6.820 5.604 3.328 1.00 90.69 130 MET A O 1
ATOM 1023 N N . GLY A 1 131 ? -8.377 3.976 3.126 1.00 90.81 131 GLY A N 1
ATOM 1024 C CA . GLY A 1 131 ? -7.860 3.137 4.186 1.00 90.81 131 GLY A CA 1
ATOM 1025 C C . GLY A 1 131 ? -6.613 2.371 3.770 1.00 90.81 131 GLY A C 1
ATOM 1026 O O . GLY A 1 131 ? -5.868 2.711 2.844 1.00 90.81 131 GLY A O 1
ATOM 1027 N N . ARG A 1 132 ? -6.402 1.268 4.473 1.00 92.38 132 ARG A N 1
ATOM 1028 C CA . ARG A 1 132 ? -5.291 0.349 4.286 1.00 92.38 132 ARG A CA 1
ATOM 1029 C C . ARG A 1 132 ? -5.168 -0.159 2.858 1.00 92.38 132 ARG A C 1
ATOM 1031 O O . ARG A 1 132 ? -4.047 -0.320 2.403 1.00 92.38 132 ARG A O 1
ATOM 1038 N N . TYR A 1 133 ? -6.276 -0.422 2.169 1.00 92.81 133 TYR A N 1
ATOM 1039 C CA . TYR A 1 133 ? -6.271 -1.081 0.859 1.00 92.81 133 TYR A CA 1
ATOM 1040 C C . TYR A 1 133 ? -6.395 -0.120 -0.333 1.00 92.81 133 TYR A C 1
ATOM 1042 O O . TYR A 1 133 ? -6.537 -0.567 -1.469 1.00 92.81 133 TYR A O 1
ATOM 1050 N N . GLY A 1 134 ? -6.287 1.189 -0.094 1.00 89.75 134 GLY A N 1
ATOM 1051 C CA . GLY A 1 134 ? -6.323 2.191 -1.155 1.00 89.75 134 GLY A CA 1
ATOM 1052 C C . GLY A 1 134 ? -7.715 2.401 -1.757 1.00 89.75 134 GLY A C 1
ATOM 1053 O O . GLY A 1 134 ? -8.731 2.140 -1.121 1.00 89.75 134 GLY A O 1
ATOM 1054 N N . GLU A 1 135 ? -7.750 2.906 -2.989 1.00 86.44 135 GLU A N 1
ATOM 1055 C CA . GLU A 1 135 ? -8.960 3.405 -3.666 1.00 86.44 135 GLU A CA 1
ATOM 1056 C C . GLU A 1 135 ? -10.028 2.329 -3.892 1.00 86.44 135 GLU A C 1
ATOM 1058 O O . GLU A 1 135 ? -11.225 2.612 -3.882 1.00 86.44 135 GLU A O 1
ATOM 1063 N N . PHE A 1 136 ? -9.592 1.091 -4.102 1.00 85.94 136 PHE A N 1
ATOM 1064 C CA . PHE A 1 136 ? -10.457 -0.009 -4.519 1.00 85.94 136 PHE A CA 1
ATOM 1065 C C . PHE A 1 136 ? -10.741 -1.019 -3.395 1.00 85.94 136 PHE A C 1
ATOM 1067 O O . PHE A 1 136 ? -11.414 -2.025 -3.624 1.00 85.94 136 PHE A O 1
ATOM 1074 N N . GLY A 1 137 ? -10.248 -0.750 -2.183 1.00 87.81 137 GLY A N 1
ATOM 1075 C CA . GLY A 1 137 ? -10.583 -1.501 -0.977 1.00 87.81 137 GLY A CA 1
ATOM 1076 C C . GLY A 1 137 ? -10.042 -2.936 -0.919 1.00 87.81 137 GLY A C 1
ATOM 1077 O O . GLY A 1 137 ? -9.242 -3.395 -1.742 1.00 87.81 137 GLY A O 1
ATOM 1078 N N . LYS A 1 138 ? -10.489 -3.668 0.108 1.00 91.06 138 LYS A N 1
ATOM 1079 C CA . LYS A 1 138 ? -9.999 -5.016 0.452 1.00 91.06 138 LYS A CA 1
ATOM 1080 C C . LYS A 1 138 ? -10.153 -6.048 -0.671 1.00 91.06 138 LYS A C 1
ATOM 1082 O O . LYS A 1 138 ? -9.351 -6.976 -0.759 1.00 91.06 138 LYS A O 1
ATOM 1087 N N . GLU A 1 139 ? -11.150 -5.902 -1.538 1.00 92.38 139 GLU A N 1
ATOM 1088 C CA . GLU A 1 139 ? -11.388 -6.846 -2.636 1.00 92.38 139 GLU A CA 1
ATOM 1089 C C . GLU A 1 139 ? -10.178 -6.947 -3.574 1.00 92.38 139 GLU A C 1
ATOM 1091 O O . GLU A 1 139 ? -9.815 -8.044 -3.999 1.00 92.38 139 GLU A O 1
ATOM 1096 N N . ILE A 1 140 ? -9.495 -5.828 -3.837 1.00 94.62 140 ILE A N 1
ATOM 1097 C CA . ILE A 1 140 ? -8.262 -5.843 -4.625 1.00 94.62 140 ILE A CA 1
ATOM 1098 C C . ILE A 1 140 ? -7.132 -6.546 -3.887 1.00 94.62 140 ILE A C 1
ATOM 1100 O O . ILE A 1 140 ? -6.417 -7.345 -4.493 1.00 94.62 140 ILE A O 1
ATOM 1104 N N . TYR A 1 141 ? -6.971 -6.287 -2.591 1.00 95.50 141 TYR A N 1
ATOM 1105 C CA . TYR A 1 141 ? -5.990 -7.007 -1.785 1.00 95.50 141 TYR A CA 1
ATOM 1106 C C . TYR A 1 141 ? -6.212 -8.526 -1.863 1.00 95.50 141 TYR A C 1
ATOM 1108 O O . TYR A 1 141 ? -5.264 -9.273 -2.103 1.00 95.50 141 TYR A O 1
ATOM 1116 N N . ASP A 1 142 ? -7.463 -8.982 -1.763 1.00 96.56 142 ASP A N 1
ATOM 1117 C CA . ASP A 1 142 ? -7.805 -10.403 -1.868 1.00 96.56 142 ASP A CA 1
ATOM 1118 C C . ASP A 1 142 ? -7.470 -10.976 -3.263 1.00 96.56 142 ASP A C 1
ATOM 1120 O O . ASP A 1 142 ? -7.018 -12.121 -3.374 1.00 96.56 142 ASP A O 1
ATOM 1124 N N . VAL A 1 143 ? -7.618 -10.181 -4.331 1.00 97.69 143 VAL A N 1
ATOM 1125 C CA . VAL A 1 143 ? -7.182 -10.556 -5.690 1.00 97.69 143 VAL A CA 1
ATOM 1126 C C . VAL A 1 143 ? -5.659 -10.685 -5.776 1.00 97.69 143 VAL A C 1
ATOM 1128 O O . VAL A 1 143 ? -5.174 -11.685 -6.310 1.00 97.69 143 VAL A O 1
ATOM 1131 N N . LEU A 1 144 ? -4.902 -9.727 -5.231 1.00 98.19 144 LEU A N 1
ATOM 1132 C CA . LEU A 1 144 ? -3.434 -9.771 -5.214 1.00 98.19 144 LEU A CA 1
ATOM 1133 C C . LEU A 1 144 ? -2.927 -10.996 -4.439 1.00 98.19 144 LEU A C 1
ATOM 1135 O O . LEU A 1 144 ? -2.076 -11.732 -4.941 1.00 98.19 144 LEU A O 1
ATOM 1139 N N . VAL A 1 145 ? -3.503 -11.262 -3.260 1.00 98.38 145 VAL A N 1
ATOM 1140 C CA . VAL A 1 145 ? -3.228 -12.460 -2.448 1.00 98.38 145 VAL A CA 1
ATOM 1141 C C . VAL A 1 145 ? -3.486 -13.724 -3.255 1.00 98.38 145 VAL A C 1
ATOM 1143 O O . VAL A 1 145 ? -2.625 -14.598 -3.333 1.00 98.38 145 VAL A O 1
ATOM 1146 N N . LYS A 1 146 ? -4.658 -13.828 -3.887 1.00 98.25 146 LYS A N 1
ATOM 1147 C CA . LYS A 1 146 ? -5.020 -15.008 -4.670 1.00 98.25 146 LYS A CA 1
ATOM 1148 C C . LYS A 1 146 ? -4.044 -15.228 -5.827 1.00 98.25 146 LYS A C 1
ATOM 1150 O O . LYS A 1 146 ? -3.582 -16.349 -6.021 1.00 98.25 146 LYS A O 1
ATOM 1155 N N . ASN A 1 147 ? -3.719 -14.179 -6.577 1.00 98.25 147 ASN A N 1
ATOM 1156 C CA . ASN A 1 147 ? -2.795 -14.252 -7.707 1.00 98.25 147 ASN A CA 1
ATOM 1157 C C . ASN A 1 147 ? -1.381 -14.646 -7.266 1.00 98.25 147 ASN A C 1
ATOM 1159 O O . ASN A 1 147 ? -0.759 -15.495 -7.907 1.00 98.25 147 ASN A O 1
ATOM 1163 N N . TRP A 1 148 ? -0.899 -14.100 -6.148 1.00 98.19 148 TRP A N 1
ATOM 1164 C CA . TRP A 1 148 ? 0.357 -14.524 -5.531 1.00 98.19 148 TRP A CA 1
ATOM 1165 C C . TRP A 1 148 ? 0.318 -16.006 -5.155 1.00 98.19 148 TRP A C 1
ATOM 1167 O O . TRP A 1 148 ? 1.133 -16.800 -5.619 1.00 98.19 148 TRP A O 1
ATOM 1177 N N . MET A 1 149 ? -0.680 -16.417 -4.375 1.00 98.00 149 MET A N 1
ATOM 1178 C CA . MET A 1 149 ? -0.797 -17.799 -3.916 1.00 98.00 149 MET A CA 1
ATOM 1179 C C . MET A 1 149 ? -0.931 -18.791 -5.072 1.00 98.00 149 MET A C 1
ATOM 1181 O O . MET A 1 149 ? -0.397 -19.893 -4.986 1.00 98.00 149 MET A O 1
ATOM 1185 N N . ASP A 1 150 ? -1.588 -18.404 -6.166 1.00 98.06 150 ASP A N 1
ATOM 1186 C CA . ASP A 1 150 ? -1.742 -19.219 -7.372 1.00 98.06 150 ASP A CA 1
ATOM 1187 C C . ASP A 1 150 ? -0.500 -19.225 -8.284 1.00 98.06 150 ASP A C 1
ATOM 1189 O O . ASP A 1 150 ? -0.481 -19.975 -9.265 1.00 98.06 150 ASP A O 1
ATOM 1193 N N . GLY A 1 151 ? 0.542 -18.450 -7.965 1.00 97.25 151 GLY A N 1
ATOM 1194 C CA . GLY A 1 151 ? 1.754 -18.325 -8.779 1.00 97.25 151 GLY A CA 1
ATOM 1195 C C . GLY A 1 151 ? 1.517 -17.603 -10.107 1.00 97.25 151 GLY A C 1
ATOM 1196 O O . GLY A 1 151 ? 2.182 -17.902 -11.096 1.00 97.25 151 GLY A O 1
ATOM 1197 N N . VAL A 1 152 ? 0.522 -16.710 -10.155 1.00 97.88 152 VAL A N 1
ATOM 1198 C CA . VAL A 1 152 ? 0.288 -15.812 -11.298 1.00 97.88 152 VAL A CA 1
ATOM 1199 C C . VAL A 1 152 ? 1.427 -14.799 -11.389 1.00 97.88 152 VAL A C 1
ATOM 1201 O O . VAL A 1 152 ? 1.932 -14.535 -12.479 1.00 97.88 152 VAL A O 1
ATOM 1204 N N . TYR A 1 153 ? 1.857 -14.274 -10.242 1.00 97.69 153 TYR A N 1
ATOM 1205 C CA . TYR A 1 153 ? 3.068 -13.471 -10.146 1.00 97.69 153 TYR A CA 1
ATOM 1206 C C . TYR A 1 153 ? 4.289 -14.383 -10.152 1.00 97.69 153 TYR A C 1
ATOM 1208 O O . TYR A 1 153 ? 4.327 -15.392 -9.458 1.00 97.69 153 TYR A O 1
ATOM 1216 N N . ALA A 1 154 ? 5.287 -14.048 -10.967 1.00 95.94 154 ALA A N 1
ATOM 1217 C CA . ALA A 1 154 ? 6.536 -14.804 -10.992 1.00 95.94 154 ALA A CA 1
ATOM 1218 C C . ALA A 1 154 ? 7.406 -14.504 -9.762 1.00 95.94 154 ALA A C 1
ATOM 1220 O O . ALA A 1 154 ? 8.148 -15.373 -9.303 1.00 95.94 154 ALA A O 1
ATOM 1221 N N . ASP A 1 155 ? 7.330 -13.266 -9.266 1.00 96.75 155 ASP A N 1
ATOM 1222 C CA . ASP A 1 155 ? 8.162 -12.734 -8.195 1.00 96.75 155 ASP A CA 1
ATOM 1223 C C . ASP A 1 155 ? 7.546 -11.465 -7.560 1.00 96.75 155 ASP A C 1
ATOM 1225 O O . ASP A 1 155 ? 6.474 -11.001 -7.963 1.00 96.75 155 ASP A O 1
ATOM 1229 N N . GLU A 1 156 ? 8.218 -10.901 -6.547 1.00 97.19 156 GLU A N 1
ATOM 1230 C CA . GLU A 1 156 ? 7.795 -9.664 -5.874 1.00 97.19 156 GLU A CA 1
ATOM 1231 C C . GLU A 1 156 ? 7.697 -8.465 -6.827 1.00 97.19 156 GLU A C 1
ATOM 1233 O O . GLU A 1 156 ? 6.846 -7.600 -6.623 1.00 97.19 156 GLU A O 1
ATOM 1238 N N . PHE A 1 157 ? 8.543 -8.384 -7.857 1.00 97.75 157 PHE A N 1
ATOM 1239 C CA . PHE A 1 157 ? 8.520 -7.250 -8.779 1.00 97.75 157 PHE A CA 1
ATOM 1240 C C . PHE A 1 157 ? 7.204 -7.214 -9.567 1.00 97.75 157 PHE A C 1
ATOM 1242 O O . PHE A 1 157 ? 6.595 -6.150 -9.688 1.00 97.75 157 PHE A O 1
ATOM 1249 N N . GLU A 1 158 ? 6.730 -8.369 -10.046 1.00 97.81 158 GLU A N 1
ATOM 1250 C CA . GLU A 1 158 ? 5.430 -8.466 -10.725 1.00 97.81 158 GLU A CA 1
ATOM 1251 C C . GLU A 1 158 ? 4.265 -8.127 -9.784 1.00 97.81 158 GLU A C 1
ATOM 1253 O O . GLU A 1 158 ? 3.368 -7.374 -10.161 1.00 97.81 158 GLU A O 1
ATOM 1258 N N . LEU A 1 159 ? 4.313 -8.617 -8.539 1.00 98.12 159 LEU A N 1
ATOM 1259 C CA . LEU A 1 159 ? 3.322 -8.271 -7.517 1.00 98.12 159 LEU A CA 1
ATOM 1260 C C . LEU A 1 159 ? 3.284 -6.757 -7.272 1.00 98.12 159 LEU A C 1
ATOM 1262 O O . LEU A 1 159 ? 2.208 -6.170 -7.223 1.00 98.12 159 LEU A O 1
ATOM 1266 N N . ARG A 1 160 ? 4.449 -6.118 -7.121 1.00 97.69 160 ARG A N 1
ATOM 1267 C CA . ARG A 1 160 ? 4.560 -4.671 -6.891 1.00 97.69 160 ARG A CA 1
ATOM 1268 C C . ARG A 1 160 ? 3.993 -3.869 -8.059 1.00 97.69 160 ARG A C 1
ATOM 1270 O O . ARG A 1 160 ? 3.283 -2.891 -7.843 1.00 97.69 160 ARG A O 1
ATOM 1277 N N . TYR A 1 161 ? 4.280 -4.289 -9.288 1.00 97.06 161 TYR A N 1
ATOM 1278 C CA . TYR A 1 161 ? 3.754 -3.636 -10.481 1.00 97.06 161 TYR A CA 1
ATOM 1279 C C . TYR A 1 161 ? 2.220 -3.622 -10.500 1.00 97.06 161 TYR A C 1
ATOM 1281 O O . TYR A 1 161 ? 1.620 -2.551 -10.617 1.00 97.06 161 TYR A O 1
ATOM 1289 N N . ASP A 1 162 ? 1.590 -4.781 -10.313 1.00 97.00 162 ASP A N 1
ATOM 1290 C CA . ASP A 1 162 ? 0.130 -4.878 -10.281 1.00 97.00 162 ASP A CA 1
ATOM 1291 C C . ASP A 1 162 ? -0.462 -4.184 -9.051 1.00 97.00 162 ASP A C 1
ATOM 1293 O O . ASP A 1 162 ? -1.473 -3.496 -9.164 1.00 97.00 162 ASP A O 1
ATOM 1297 N N . ALA A 1 163 ? 0.176 -4.294 -7.884 1.00 96.38 163 ALA A N 1
ATOM 1298 C CA . ALA A 1 163 ? -0.296 -3.657 -6.660 1.00 96.38 163 ALA A CA 1
ATOM 1299 C C . ALA A 1 163 ? -0.367 -2.128 -6.795 1.00 96.38 163 ALA A C 1
ATOM 1301 O O . ALA A 1 163 ? -1.359 -1.536 -6.378 1.00 96.38 163 ALA A O 1
ATOM 1302 N N . VAL A 1 164 ? 0.626 -1.486 -7.427 1.00 93.56 164 VAL A N 1
ATOM 1303 C CA . VAL A 1 164 ? 0.583 -0.036 -7.705 1.00 93.56 164 VAL A CA 1
ATOM 1304 C C . VAL A 1 164 ? -0.609 0.330 -8.590 1.00 93.56 164 VAL A C 1
ATOM 1306 O O . VAL A 1 164 ? -1.250 1.355 -8.373 1.00 93.56 164 VAL A O 1
ATOM 1309 N N . LEU A 1 165 ? -0.916 -0.497 -9.589 1.00 92.25 165 LEU A N 1
ATOM 1310 C CA . LEU A 1 165 ? -2.010 -0.237 -10.524 1.00 92.25 165 LEU A CA 1
ATOM 1311 C C . LEU A 1 165 ? -3.385 -0.500 -9.916 1.00 92.25 165 LEU A C 1
ATOM 1313 O O . LEU A 1 165 ? -4.335 0.218 -10.216 1.00 92.25 165 LEU A O 1
ATOM 1317 N N . MET A 1 166 ? -3.492 -1.545 -9.100 1.00 94.44 166 MET A N 1
ATOM 1318 C CA . MET A 1 166 ? -4.771 -2.046 -8.622 1.00 94.44 166 MET A CA 1
ATOM 1319 C C . MET A 1 166 ? -5.176 -1.452 -7.278 1.00 94.44 166 MET A C 1
ATOM 1321 O O . MET A 1 166 ? -6.368 -1.331 -7.049 1.00 94.44 166 MET A O 1
ATOM 1325 N N . LEU A 1 167 ? -4.242 -1.092 -6.389 1.00 92.75 167 LEU A N 1
ATOM 1326 C CA . LEU A 1 167 ? -4.576 -0.458 -5.101 1.00 92.75 167 LEU A CA 1
ATOM 1327 C C . LEU A 1 167 ? -4.826 1.052 -5.252 1.00 92.75 167 LEU A C 1
ATOM 1329 O O . LEU A 1 167 ? -5.467 1.664 -4.400 1.00 92.75 167 LEU A O 1
ATOM 1333 N N . GLY A 1 168 ? -4.347 1.657 -6.343 1.00 88.38 168 GLY A N 1
ATOM 1334 C CA . GLY A 1 168 ? -4.534 3.077 -6.620 1.00 88.38 168 GLY A CA 1
ATOM 1335 C C . GLY A 1 168 ? -3.837 3.963 -5.588 1.00 88.38 168 GLY A C 1
ATOM 1336 O O . GLY A 1 168 ? -2.662 3.774 -5.265 1.00 88.38 168 GLY A O 1
ATOM 1337 N N . MET A 1 169 ? -4.551 4.971 -5.084 1.00 85.62 169 MET A N 1
ATOM 1338 C CA . MET A 1 169 ? -4.006 5.907 -4.099 1.00 85.62 169 MET A CA 1
ATOM 1339 C C . MET A 1 169 ? -3.922 5.275 -2.704 1.00 85.62 169 MET A C 1
ATOM 1341 O O . MET A 1 169 ? -4.913 5.187 -1.985 1.00 85.62 169 MET A O 1
ATOM 1345 N N . ILE A 1 170 ? -2.710 4.889 -2.309 1.00 90.75 170 ILE A N 1
ATOM 1346 C CA . ILE A 1 170 ? -2.389 4.280 -1.015 1.00 90.75 170 ILE A CA 1
ATOM 1347 C C . ILE A 1 170 ? -1.094 4.885 -0.449 1.00 90.75 170 ILE A C 1
ATOM 1349 O O . ILE A 1 170 ? -0.219 5.318 -1.203 1.00 90.75 170 ILE A O 1
ATOM 1353 N N . SER A 1 171 ? -0.964 4.951 0.880 1.00 89.50 171 SER A N 1
ATOM 1354 C CA . SER A 1 171 ? 0.277 5.410 1.519 1.00 89.50 171 SER A CA 1
ATOM 1355 C C . SER A 1 171 ? 1.430 4.425 1.276 1.00 89.50 171 SER A C 1
ATOM 1357 O O . SER A 1 171 ? 1.213 3.219 1.166 1.00 89.50 171 SER A O 1
ATOM 1359 N N . GLU A 1 172 ? 2.672 4.922 1.227 1.00 91.50 172 GLU A N 1
ATOM 1360 C CA . GLU A 1 172 ? 3.862 4.066 1.050 1.00 91.50 172 GLU A CA 1
ATOM 1361 C C . GLU A 1 172 ? 4.001 3.046 2.191 1.00 91.50 172 GLU A C 1
ATOM 1363 O O . GLU A 1 172 ? 4.352 1.896 1.952 1.00 91.50 172 GLU A O 1
ATOM 1368 N N . GLU A 1 173 ? 3.646 3.433 3.418 1.00 92.69 173 GLU A N 1
ATOM 1369 C CA . GLU A 1 173 ? 3.634 2.537 4.577 1.00 92.69 173 GLU A CA 1
ATOM 1370 C C . GLU A 1 173 ? 2.642 1.378 4.407 1.00 92.69 173 GLU A C 1
ATOM 1372 O O . GLU A 1 173 ? 3.032 0.217 4.547 1.00 92.69 173 GLU A O 1
ATOM 1377 N N . ASN A 1 174 ? 1.387 1.671 4.044 1.00 93.50 174 ASN A N 1
ATOM 1378 C CA . ASN A 1 174 ? 0.374 0.635 3.831 1.00 93.50 174 ASN A CA 1
ATOM 1379 C C . ASN A 1 174 ? 0.729 -0.248 2.633 1.00 93.50 174 ASN A C 1
ATOM 1381 O O . ASN A 1 174 ? 0.567 -1.465 2.695 1.00 93.50 174 ASN A O 1
ATOM 1385 N N . TYR A 1 175 ? 1.255 0.351 1.564 1.00 95.38 175 TYR A N 1
ATOM 1386 C CA . TYR A 1 175 ? 1.723 -0.377 0.393 1.00 95.38 175 TYR A CA 1
ATOM 1387 C C . TYR A 1 175 ? 2.826 -1.381 0.757 1.00 95.38 175 TYR A C 1
ATOM 1389 O O . TYR A 1 175 ? 2.697 -2.568 0.464 1.00 95.38 175 TYR A O 1
ATOM 1397 N N . GLU A 1 176 ? 3.882 -0.951 1.453 1.00 96.50 176 GLU A N 1
ATOM 1398 C CA . GLU A 1 176 ? 4.966 -1.851 1.867 1.00 96.50 176 GLU A CA 1
ATOM 1399 C C . GLU A 1 176 ? 4.493 -2.911 2.873 1.00 96.50 176 GLU A C 1
ATOM 1401 O O . GLU A 1 176 ? 4.930 -4.064 2.801 1.00 96.50 176 GLU A O 1
ATOM 1406 N N . ALA A 1 177 ? 3.570 -2.564 3.777 1.00 95.75 177 ALA A N 1
ATOM 1407 C CA . ALA A 1 177 ? 2.954 -3.525 4.687 1.00 95.75 177 ALA A CA 1
ATOM 1408 C C . ALA A 1 177 ? 2.182 -4.613 3.923 1.00 95.75 177 ALA A C 1
ATOM 1410 O O . ALA A 1 177 ? 2.403 -5.798 4.173 1.00 95.75 177 ALA A O 1
ATOM 1411 N N . ILE A 1 178 ? 1.356 -4.232 2.943 1.00 96.75 178 ILE A N 1
ATOM 1412 C CA . ILE A 1 178 ? 0.616 -5.168 2.085 1.00 96.75 178 ILE A CA 1
ATOM 1413 C C . ILE A 1 178 ? 1.570 -6.087 1.323 1.00 96.75 178 ILE A C 1
ATOM 1415 O O . ILE A 1 178 ? 1.395 -7.306 1.345 1.00 96.75 178 ILE A O 1
ATOM 1419 N N . ILE A 1 179 ? 2.598 -5.535 0.668 1.00 98.00 179 ILE A N 1
ATOM 1420 C CA . ILE A 1 179 ? 3.561 -6.350 -0.084 1.00 98.00 179 ILE A CA 1
ATOM 1421 C C . ILE A 1 179 ? 4.246 -7.354 0.845 1.00 98.00 179 ILE A C 1
ATOM 1423 O O . ILE A 1 179 ? 4.350 -8.537 0.516 1.00 98.00 179 ILE A O 1
ATOM 1427 N N . LYS A 1 180 ? 4.675 -6.912 2.031 1.00 98.06 180 LYS A N 1
ATOM 1428 C CA . LYS A 1 180 ? 5.307 -7.779 3.030 1.00 98.06 180 LYS A CA 1
ATOM 1429 C C . LYS A 1 180 ? 4.385 -8.912 3.483 1.00 98.06 180 LYS A C 1
ATOM 1431 O O . LYS A 1 180 ? 4.848 -10.043 3.623 1.00 98.06 180 LYS A O 1
ATOM 1436 N N . GLU A 1 181 ? 3.110 -8.623 3.711 1.00 97.69 181 GLU A N 1
ATOM 1437 C CA . GLU A 1 181 ? 2.121 -9.625 4.111 1.00 97.69 181 GLU A CA 1
ATOM 1438 C C . GLU A 1 181 ? 1.883 -10.664 3.029 1.00 97.69 181 GLU A C 1
ATOM 1440 O O . GLU A 1 181 ? 1.968 -11.856 3.312 1.00 97.69 181 GLU A O 1
ATOM 1445 N N . ILE A 1 182 ? 1.653 -10.226 1.790 1.00 98.31 182 ILE A N 1
ATOM 1446 C CA . ILE A 1 182 ? 1.436 -11.127 0.655 1.00 98.31 182 ILE A CA 1
ATOM 1447 C C . ILE A 1 182 ? 2.658 -12.032 0.464 1.00 98.31 182 ILE A C 1
ATOM 1449 O O . ILE A 1 182 ? 2.511 -13.246 0.342 1.00 98.31 182 ILE A O 1
ATOM 1453 N N . ARG A 1 183 ? 3.875 -11.481 0.537 1.00 96.94 183 ARG A N 1
ATOM 1454 C CA . ARG A 1 183 ? 5.116 -12.264 0.411 1.00 96.94 183 ARG A CA 1
ATOM 1455 C C . ARG A 1 183 ? 5.331 -13.297 1.509 1.00 96.94 183 ARG A C 1
ATOM 1457 O O . ARG A 1 183 ? 6.017 -14.286 1.274 1.00 96.94 183 ARG A O 1
ATOM 1464 N N . ALA A 1 184 ? 4.782 -13.075 2.700 1.00 97.19 184 ALA A N 1
ATOM 1465 C CA . ALA A 1 184 ? 4.849 -14.049 3.784 1.00 97.19 184 ALA A CA 1
ATOM 1466 C C . ALA A 1 184 ? 3.917 -15.254 3.552 1.00 97.19 184 ALA A C 1
ATOM 1468 O O . ALA A 1 184 ? 4.016 -16.255 4.264 1.00 97.19 184 ALA A O 1
ATOM 1469 N N . MET A 1 185 ? 3.012 -15.173 2.571 1.00 97.56 185 MET A N 1
ATOM 1470 C CA . MET A 1 185 ? 2.099 -16.253 2.215 1.00 97.56 185 MET A CA 1
ATOM 1471 C C . MET A 1 185 ? 2.752 -17.267 1.277 1.00 97.56 185 MET A C 1
ATOM 1473 O O . MET A 1 185 ? 3.709 -16.980 0.557 1.00 97.56 185 MET A O 1
ATOM 1477 N N . ASN A 1 186 ? 2.178 -18.470 1.250 1.00 95.44 186 ASN A N 1
ATOM 1478 C CA . ASN A 1 186 ? 2.618 -19.529 0.349 1.00 95.44 186 ASN A CA 1
ATOM 1479 C C . ASN A 1 186 ? 2.534 -19.085 -1.115 1.00 95.44 186 ASN A C 1
ATOM 1481 O O . ASN A 1 186 ? 1.543 -18.489 -1.528 1.00 95.44 186 ASN A O 1
ATOM 1485 N N . HIS A 1 187 ? 3.530 -19.482 -1.901 1.00 96.50 187 HIS A N 1
ATOM 1486 C CA . HIS A 1 187 ? 3.595 -19.249 -3.338 1.00 96.50 187 HIS A CA 1
ATOM 1487 C C . HIS A 1 187 ? 3.630 -20.595 -4.070 1.00 96.50 187 HIS A C 1
ATOM 1489 O O . HIS A 1 187 ? 4.447 -21.461 -3.749 1.00 96.50 187 HIS A O 1
ATOM 1495 N N . LYS A 1 188 ? 2.717 -20.818 -5.022 1.00 95.62 188 LYS A N 1
ATOM 1496 C CA . LYS A 1 188 ? 2.539 -22.138 -5.660 1.00 95.62 188 LYS A CA 1
ATOM 1497 C C . LYS A 1 188 ? 3.714 -22.571 -6.533 1.00 95.62 188 LYS A C 1
ATOM 1499 O O . LYS A 1 188 ? 3.925 -23.772 -6.702 1.00 95.62 188 LYS A O 1
ATOM 1504 N N . ILE A 1 189 ? 4.444 -21.620 -7.108 1.00 93.44 189 ILE A N 1
ATOM 1505 C CA . ILE A 1 189 ? 5.603 -21.891 -7.964 1.00 93.44 189 ILE A CA 1
ATOM 1506 C C . ILE A 1 189 ? 6.900 -21.495 -7.256 1.00 93.44 189 ILE A C 1
ATOM 1508 O O . ILE A 1 189 ? 6.913 -20.603 -6.412 1.00 93.44 189 ILE A O 1
ATOM 1512 N N . ALA A 1 190 ? 8.006 -22.151 -7.600 1.00 92.81 190 ALA A N 1
ATOM 1513 C CA . ALA A 1 190 ? 9.315 -21.729 -7.118 1.00 92.81 190 ALA A CA 1
ATOM 1514 C C . ALA A 1 190 ? 9.715 -20.409 -7.795 1.00 92.81 190 ALA A C 1
ATOM 1516 O O . ALA A 1 190 ? 9.617 -20.289 -9.017 1.00 92.81 190 ALA A O 1
ATOM 1517 N N . MET A 1 191 ? 10.167 -19.441 -7.001 1.00 93.81 191 MET A N 1
ATOM 1518 C CA . MET A 1 191 ? 10.655 -18.154 -7.493 1.00 93.81 191 MET A CA 1
ATOM 1519 C C . MET A 1 191 ? 12.109 -18.280 -7.967 1.00 93.81 191 MET A C 1
ATOM 1521 O O . MET A 1 191 ? 12.894 -19.039 -7.394 1.00 93.81 191 MET A O 1
ATOM 1525 N N . ASN A 1 192 ? 12.482 -17.522 -9.002 1.00 94.50 192 ASN A N 1
ATOM 1526 C CA . ASN A 1 192 ? 13.887 -17.325 -9.362 1.00 94.50 192 ASN A CA 1
ATOM 1527 C C . ASN A 1 192 ? 14.429 -16.114 -8.588 1.00 94.50 192 ASN A C 1
ATOM 1529 O O . ASN A 1 192 ? 14.330 -14.979 -9.051 1.00 94.50 192 ASN A O 1
ATOM 1533 N N . GLU A 1 193 ? 15.020 -16.373 -7.422 1.00 93.00 193 GLU A N 1
ATOM 1534 C CA . GLU A 1 193 ? 15.530 -15.335 -6.515 1.00 93.00 193 GLU A CA 1
ATOM 1535 C C . GLU A 1 193 ? 16.619 -14.455 -7.155 1.00 93.00 193 GLU A C 1
ATOM 1537 O O . GLU A 1 193 ? 16.722 -13.268 -6.848 1.00 93.00 193 GLU A O 1
ATOM 1542 N N . SER A 1 194 ? 17.429 -15.009 -8.067 1.00 93.44 194 SER A N 1
ATOM 1543 C CA . SER A 1 194 ? 18.496 -14.251 -8.740 1.00 93.44 194 SER A CA 1
ATOM 1544 C C . SER A 1 194 ? 17.923 -13.265 -9.756 1.00 93.44 194 SER A C 1
ATOM 1546 O O . SER A 1 194 ? 18.356 -12.110 -9.816 1.00 93.44 194 SER A O 1
ATOM 1548 N N . LEU A 1 195 ? 16.912 -13.693 -10.516 1.00 94.56 195 LEU A N 1
ATOM 1549 C CA . LEU A 1 195 ? 16.211 -12.823 -11.454 1.00 94.56 195 LEU A CA 1
ATOM 1550 C C . LEU A 1 195 ? 15.372 -11.765 -10.729 1.00 94.56 195 LEU A C 1
ATOM 1552 O O . LEU A 1 195 ? 15.403 -10.601 -11.124 1.00 94.56 195 LEU A O 1
ATOM 1556 N N . GLU A 1 196 ? 14.673 -12.136 -9.652 1.00 95.19 196 GLU A N 1
ATOM 1557 C CA . GLU A 1 196 ? 13.944 -11.194 -8.791 1.00 95.19 196 GLU A CA 1
ATOM 1558 C C . GLU A 1 196 ? 14.889 -10.124 -8.236 1.00 95.19 196 GLU A C 1
ATOM 1560 O O . GLU A 1 196 ? 14.624 -8.931 -8.387 1.00 95.19 196 GLU A O 1
ATOM 1565 N N . ALA A 1 197 ? 16.031 -10.524 -7.669 1.00 94.88 197 ALA A N 1
ATOM 1566 C CA . ALA A 1 197 ? 17.023 -9.588 -7.148 1.00 94.88 197 ALA A CA 1
ATOM 1567 C C . ALA A 1 197 ? 17.514 -8.612 -8.228 1.00 94.88 197 ALA A C 1
ATOM 1569 O O . ALA A 1 197 ? 17.666 -7.417 -7.962 1.00 94.88 197 ALA A O 1
ATOM 1570 N N . TRP A 1 198 ? 17.713 -9.094 -9.459 1.00 95.50 198 TRP A N 1
ATOM 1571 C CA . TRP A 1 198 ? 18.083 -8.242 -10.586 1.00 95.50 198 TRP A CA 1
ATOM 1572 C C . TRP A 1 198 ? 16.970 -7.252 -10.962 1.00 95.50 198 TRP A C 1
ATOM 1574 O O . TRP A 1 198 ? 17.247 -6.060 -11.107 1.00 95.50 198 TRP A O 1
ATOM 1584 N N . LYS A 1 199 ? 15.711 -7.706 -11.068 1.00 96.62 199 LYS A N 1
ATOM 1585 C CA . LYS A 1 199 ? 14.554 -6.833 -11.353 1.00 96.62 199 LYS A CA 1
ATOM 1586 C C . LYS A 1 199 ? 14.397 -5.752 -10.282 1.00 96.62 199 LYS A C 1
ATOM 1588 O O . LYS A 1 199 ? 14.165 -4.588 -10.607 1.00 96.62 199 LYS A O 1
ATOM 1593 N N . MET A 1 200 ? 14.576 -6.118 -9.015 1.00 96.56 200 MET A N 1
ATOM 1594 C CA . MET A 1 200 ? 14.486 -5.190 -7.889 1.00 96.56 200 MET A CA 1
ATOM 1595 C C . MET A 1 200 ? 15.637 -4.173 -7.878 1.00 96.56 200 MET A C 1
ATOM 1597 O O . MET A 1 200 ? 15.386 -2.981 -7.701 1.00 96.56 200 MET A O 1
ATOM 1601 N N . ASP A 1 201 ? 16.887 -4.588 -8.125 1.00 96.56 201 ASP A N 1
ATOM 1602 C CA . ASP A 1 201 ? 18.023 -3.659 -8.283 1.00 96.56 201 ASP A CA 1
ATOM 1603 C C . ASP A 1 201 ? 17.788 -2.683 -9.443 1.00 96.56 201 ASP A C 1
ATOM 1605 O O . ASP A 1 201 ? 17.987 -1.472 -9.301 1.00 96.56 201 ASP A O 1
ATOM 1609 N N . PHE A 1 202 ? 17.292 -3.196 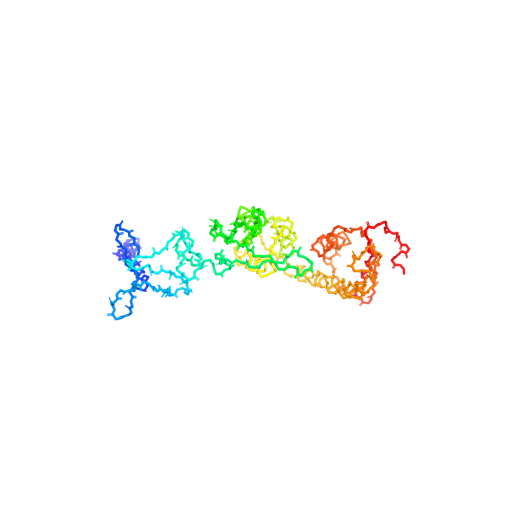-10.572 1.00 96.50 202 PHE A N 1
ATOM 1610 C CA . PHE A 1 202 ? 16.929 -2.388 -11.730 1.00 96.50 202 PHE A CA 1
ATOM 1611 C C . PHE A 1 202 ? 15.903 -1.315 -11.365 1.00 96.50 202 PHE A C 1
ATOM 1613 O O . PHE A 1 202 ? 16.133 -0.128 -11.611 1.00 96.50 202 PHE A O 1
ATOM 1620 N N . ALA A 1 203 ? 14.793 -1.718 -10.745 1.00 97.44 203 ALA A N 1
ATOM 1621 C CA . ALA A 1 203 ? 13.706 -0.828 -10.359 1.00 97.44 203 ALA A CA 1
ATOM 1622 C C . ALA A 1 203 ? 14.167 0.251 -9.373 1.00 97.44 203 ALA A C 1
ATOM 1624 O O . ALA A 1 203 ? 13.880 1.437 -9.554 1.00 97.44 203 ALA A O 1
ATOM 1625 N N . ASN A 1 204 ? 14.964 -0.140 -8.377 1.00 97.38 204 ASN A N 1
ATOM 1626 C CA . ASN A 1 204 ? 15.514 0.773 -7.382 1.00 97.38 204 ASN A CA 1
ATOM 1627 C C . ASN A 1 204 ? 16.444 1.814 -8.014 1.00 97.38 204 ASN A C 1
ATOM 1629 O O . ASN A 1 204 ? 16.339 3.006 -7.717 1.00 97.38 204 ASN A O 1
ATOM 1633 N N . LYS A 1 205 ? 17.325 1.401 -8.929 1.00 97.69 205 LYS A N 1
ATOM 1634 C CA . LYS A 1 205 ? 18.229 2.319 -9.637 1.00 97.69 205 LYS A CA 1
ATOM 1635 C C . LYS A 1 205 ? 17.499 3.216 -10.627 1.00 97.69 205 LYS A C 1
ATOM 1637 O O . LYS A 1 205 ? 17.847 4.396 -10.754 1.00 97.69 205 LYS A O 1
ATOM 1642 N N . TRP A 1 206 ? 16.458 2.703 -11.277 1.00 97.62 206 TRP A N 1
ATOM 1643 C CA . TRP A 1 206 ? 15.553 3.512 -12.085 1.00 97.62 206 TRP A CA 1
ATOM 1644 C C . TRP A 1 206 ? 14.898 4.597 -11.216 1.00 97.62 206 TRP A C 1
ATOM 1646 O O . TRP A 1 206 ? 15.060 5.784 -11.506 1.00 97.62 206 TRP A O 1
ATOM 1656 N N . LYS A 1 207 ? 14.255 4.219 -10.096 1.00 97.25 207 LYS A N 1
ATOM 1657 C CA . LYS A 1 207 ? 13.565 5.141 -9.168 1.00 97.25 207 LYS A CA 1
ATOM 1658 C C . LYS A 1 207 ? 14.524 6.187 -8.610 1.00 97.25 207 LYS A C 1
ATOM 1660 O O . LYS A 1 207 ? 14.198 7.375 -8.607 1.00 97.25 207 LYS A O 1
ATOM 1665 N N . ALA A 1 208 ? 15.715 5.769 -8.183 1.00 97.88 208 ALA A N 1
ATOM 1666 C CA . ALA A 1 208 ? 16.724 6.650 -7.604 1.00 97.88 208 ALA A CA 1
ATOM 1667 C C . ALA A 1 208 ? 17.256 7.670 -8.623 1.00 97.88 208 ALA A C 1
ATOM 1669 O O . ALA A 1 208 ? 17.306 8.868 -8.334 1.00 97.88 208 ALA A O 1
ATOM 1670 N N . SER A 1 209 ? 17.615 7.217 -9.830 1.00 97.81 209 SER A N 1
ATOM 1671 C CA . SER A 1 209 ? 18.127 8.109 -10.879 1.00 97.81 209 SER A CA 1
ATOM 1672 C C . SER A 1 209 ? 17.064 9.100 -11.361 1.00 97.81 209 SER A C 1
ATOM 1674 O O . SER A 1 209 ? 17.361 10.288 -11.494 1.00 97.81 209 SER A O 1
ATOM 1676 N N . TYR A 1 210 ? 15.818 8.651 -11.537 1.00 97.12 210 TYR A N 1
ATOM 1677 C CA . TYR A 1 210 ? 14.704 9.519 -11.913 1.00 97.12 210 TYR A CA 1
ATOM 1678 C C . TYR A 1 210 ? 14.388 10.558 -10.829 1.00 97.12 210 TYR A C 1
ATOM 1680 O O . TYR A 1 210 ? 14.312 11.753 -11.120 1.00 97.12 210 TYR A O 1
ATOM 1688 N N . SER A 1 211 ? 14.262 10.123 -9.569 1.00 96.19 211 SER A N 1
ATOM 1689 C CA . SER A 1 211 ? 13.967 11.006 -8.429 1.00 96.19 211 SER A CA 1
ATOM 1690 C C . SER A 1 211 ? 15.019 12.103 -8.268 1.00 96.19 211 SER A C 1
ATOM 1692 O O . SER A 1 211 ? 14.670 13.264 -8.055 1.00 96.19 211 SER A O 1
ATOM 1694 N N . SER A 1 212 ? 16.297 11.748 -8.431 1.00 96.44 212 SER A N 1
ATOM 1695 C CA . SER A 1 212 ? 17.417 12.688 -8.358 1.00 96.44 212 SER A CA 1
ATOM 1696 C C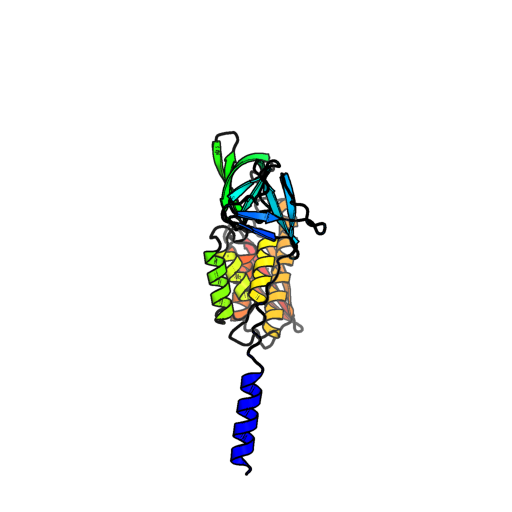 . SER A 1 212 ? 17.317 13.789 -9.421 1.00 96.44 212 SER A C 1
ATOM 1698 O O . SER A 1 212 ? 17.330 14.976 -9.092 1.00 96.44 212 SER A O 1
ATOM 1700 N N . VAL A 1 213 ? 17.124 13.420 -10.694 1.00 96.75 213 VAL A N 1
ATOM 1701 C CA . VAL A 1 213 ? 17.006 14.409 -11.781 1.00 96.75 213 VAL A CA 1
ATOM 1702 C C . VAL A 1 213 ? 15.723 15.235 -11.654 1.00 96.75 213 VAL A C 1
ATOM 1704 O O . VAL A 1 213 ? 15.740 16.437 -11.914 1.00 96.75 213 VAL A O 1
ATOM 1707 N N . CY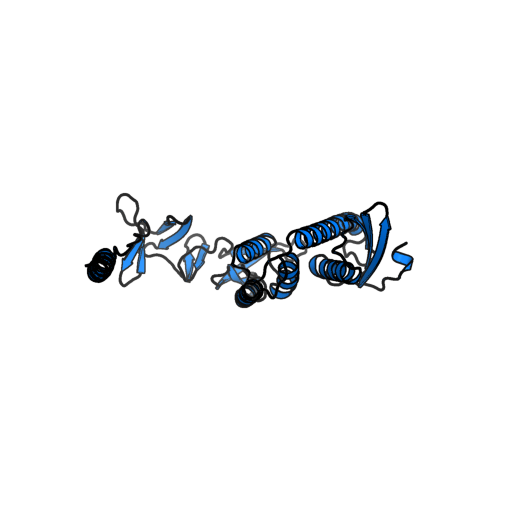S A 1 214 ? 14.618 14.637 -11.202 1.00 95.25 214 CYS A N 1
ATOM 1708 C CA . CYS A 1 214 ? 13.369 15.362 -10.971 1.00 95.25 214 CYS A CA 1
ATOM 1709 C C . CYS A 1 214 ? 13.488 16.418 -9.874 1.00 95.25 214 CYS A C 1
ATOM 1711 O O . CYS A 1 214 ? 12.921 17.499 -10.018 1.00 95.25 214 CYS A O 1
ATOM 1713 N N . ALA A 1 215 ? 14.207 16.127 -8.787 1.00 95.50 215 ALA A N 1
ATOM 1714 C CA . ALA A 1 215 ? 14.438 17.095 -7.719 1.00 95.50 215 ALA A CA 1
ATOM 1715 C C . ALA A 1 215 ? 15.167 18.346 -8.238 1.00 95.50 215 ALA A C 1
ATOM 1717 O O . ALA A 1 215 ? 14.834 19.462 -7.842 1.00 95.50 215 ALA A O 1
ATOM 1718 N N . GLU A 1 216 ? 16.111 18.171 -9.166 1.00 94.94 216 GLU A N 1
ATOM 1719 C CA . GLU A 1 216 ? 16.794 19.288 -9.820 1.00 94.94 216 GLU A CA 1
ATOM 1720 C C . GLU A 1 216 ? 15.878 20.021 -10.807 1.00 94.94 216 GLU A C 1
ATOM 1722 O O . GLU A 1 216 ? 15.738 21.240 -10.733 1.00 94.94 216 GLU A O 1
ATOM 1727 N N . ALA A 1 217 ? 15.199 19.287 -11.694 1.00 93.81 217 ALA A N 1
ATOM 1728 C CA . ALA A 1 217 ? 14.331 19.865 -12.720 1.00 93.81 217 ALA A CA 1
ATOM 1729 C C . ALA A 1 217 ? 13.158 20.665 -12.126 1.00 93.81 217 ALA A C 1
ATOM 1731 O O . ALA A 1 217 ? 12.802 21.718 -12.655 1.00 93.81 217 ALA A O 1
ATOM 1732 N N . LYS A 1 218 ? 12.606 20.238 -10.981 1.00 95.12 218 LYS A N 1
ATOM 1733 C CA . LYS A 1 218 ? 11.524 20.951 -10.277 1.00 95.12 218 LYS A CA 1
ATOM 1734 C C . LYS A 1 218 ? 11.899 22.367 -9.832 1.00 95.12 218 LYS A C 1
ATOM 1736 O O . LYS A 1 218 ? 11.000 23.171 -9.599 1.00 95.12 218 LYS A O 1
ATOM 1741 N N . LYS A 1 219 ? 13.192 22.702 -9.733 1.00 94.31 219 LYS A N 1
ATOM 1742 C CA . LYS A 1 219 ? 13.642 24.060 -9.381 1.00 94.31 219 LYS A CA 1
ATOM 1743 C C . LYS A 1 219 ? 13.305 25.088 -10.463 1.00 94.31 219 LYS A C 1
ATOM 1745 O O . LYS A 1 219 ? 13.124 26.259 -10.144 1.00 94.31 219 LYS A O 1
ATOM 1750 N N . THR A 1 220 ? 13.238 24.665 -11.724 1.00 95.44 220 THR A N 1
ATOM 1751 C CA . THR A 1 220 ? 12.965 25.537 -12.880 1.00 95.44 220 THR A CA 1
ATOM 1752 C C . THR A 1 220 ? 11.651 25.197 -13.581 1.00 95.44 220 THR A C 1
ATOM 1754 O O . THR A 1 220 ? 11.013 26.089 -14.132 1.00 95.44 220 THR A O 1
ATOM 1757 N N . ASP A 1 221 ? 11.209 23.941 -13.511 1.00 92.31 221 ASP A N 1
ATOM 1758 C CA . ASP A 1 221 ? 9.926 23.457 -14.019 1.00 92.31 221 ASP A CA 1
ATOM 1759 C C . ASP A 1 221 ? 9.204 22.641 -12.931 1.00 92.31 221 ASP A C 1
ATOM 1761 O O . ASP A 1 221 ? 9.282 21.407 -12.913 1.00 92.31 221 ASP A O 1
ATOM 1765 N N . PRO A 1 222 ? 8.481 23.305 -12.005 1.00 91.81 222 PRO A N 1
ATOM 1766 C CA . PRO A 1 222 ? 7.800 22.633 -10.896 1.00 91.81 222 PRO A CA 1
ATOM 1767 C C . PRO A 1 222 ? 6.787 21.568 -11.334 1.00 91.81 222 PRO A C 1
ATOM 1769 O O . PRO A 1 222 ? 6.506 20.637 -10.582 1.00 91.81 222 PRO A O 1
ATOM 1772 N N . LYS A 1 223 ? 6.242 21.694 -12.552 1.00 90.12 223 LYS A N 1
ATOM 1773 C CA . LYS A 1 223 ? 5.266 20.760 -13.128 1.00 90.12 223 LYS A CA 1
ATOM 1774 C C . LYS A 1 223 ? 5.922 19.631 -13.930 1.00 90.12 223 LYS A C 1
ATOM 1776 O O . LYS A 1 223 ? 5.211 18.745 -14.397 1.00 90.12 223 LYS A O 1
ATOM 1781 N N . LEU A 1 224 ? 7.249 19.648 -14.092 1.00 91.69 224 LEU A N 1
ATOM 1782 C CA . LEU A 1 224 ? 8.021 18.688 -14.886 1.00 91.69 224 LEU A CA 1
ATOM 1783 C C . LEU A 1 224 ? 7.470 18.495 -16.310 1.00 91.69 224 LEU A C 1
ATOM 1785 O O . LEU A 1 224 ? 7.489 17.391 -16.852 1.00 91.69 224 LEU A O 1
ATOM 1789 N N . THR A 1 225 ? 6.965 19.550 -16.937 1.00 91.44 225 THR A N 1
ATOM 1790 C CA . THR A 1 225 ? 6.431 19.487 -18.306 1.00 91.44 225 THR A CA 1
ATOM 1791 C C . THR A 1 225 ? 7.501 19.147 -19.349 1.00 91.44 225 THR A C 1
ATOM 1793 O O . THR A 1 225 ? 7.225 18.401 -20.297 1.00 91.44 225 THR A O 1
ATOM 1796 N N . GLY A 1 226 ? 8.727 19.641 -19.150 1.00 90.75 226 GLY A N 1
ATOM 1797 C CA . GLY A 1 226 ? 9.873 19.468 -20.035 1.00 90.75 226 GLY A CA 1
ATOM 1798 C C . GLY A 1 226 ? 10.482 18.063 -20.038 1.00 90.75 226 GLY A C 1
ATOM 1799 O O . GLY A 1 226 ? 9.978 17.121 -19.420 1.00 90.75 226 GLY A O 1
ATOM 1800 N N . VAL A 1 227 ? 11.581 17.921 -20.782 1.00 94.19 227 VAL A N 1
ATOM 1801 C CA . VAL A 1 227 ? 12.323 16.660 -20.896 1.00 94.19 227 VAL A CA 1
ATOM 1802 C C . VAL A 1 227 ? 13.121 16.403 -19.620 1.00 94.19 227 VAL A C 1
ATOM 1804 O O . VAL A 1 227 ? 13.911 17.239 -19.189 1.00 94.19 227 VAL A O 1
ATOM 1807 N N . VAL A 1 228 ? 12.960 15.208 -19.062 1.00 95.75 228 VAL A N 1
ATOM 1808 C CA . VAL A 1 228 ? 13.771 14.665 -17.972 1.00 95.75 228 VAL A CA 1
ATOM 1809 C C . VAL A 1 228 ? 14.593 13.517 -18.541 1.00 95.75 228 VAL A C 1
ATOM 1811 O O . VAL A 1 228 ? 14.023 12.523 -18.997 1.00 95.75 228 VAL A O 1
ATOM 1814 N N . LYS A 1 229 ? 15.923 13.663 -18.523 1.00 96.56 229 LYS A N 1
ATOM 1815 C CA . LYS A 1 229 ? 16.881 12.643 -18.965 1.00 96.56 229 LYS A CA 1
ATOM 1816 C C . LYS A 1 229 ? 17.684 12.134 -17.776 1.00 96.56 229 LYS A C 1
ATOM 1818 O O . LYS A 1 229 ? 18.302 12.931 -17.077 1.00 96.56 229 LYS A O 1
ATOM 1823 N N . HIS A 1 230 ? 17.716 10.824 -17.573 1.00 96.94 230 HIS A N 1
ATOM 1824 C CA . HIS A 1 230 ? 18.534 10.193 -16.540 1.00 96.94 230 HIS A CA 1
ATOM 1825 C C . HIS A 1 230 ? 19.194 8.922 -17.068 1.00 96.94 230 HIS A C 1
ATOM 1827 O O . HIS A 1 230 ? 18.738 8.322 -18.042 1.00 96.94 230 HIS A O 1
ATOM 1833 N N . THR A 1 231 ? 20.284 8.524 -16.417 1.00 96.69 231 THR A N 1
ATOM 1834 C CA . THR A 1 231 ? 21.031 7.311 -16.748 1.00 96.69 231 THR A CA 1
ATOM 1835 C C . THR A 1 231 ? 21.316 6.535 -15.474 1.00 96.69 231 THR A C 1
ATOM 1837 O O . THR A 1 231 ? 21.610 7.130 -14.436 1.00 96.69 231 THR A O 1
ATOM 1840 N N . PHE A 1 232 ? 21.260 5.212 -15.557 1.00 96.62 232 PHE A N 1
ATOM 1841 C CA . PHE A 1 232 ? 21.669 4.311 -14.485 1.00 96.62 232 PHE A CA 1
ATOM 1842 C C . PHE A 1 232 ? 22.312 3.047 -15.062 1.00 96.62 232 PHE A C 1
ATOM 1844 O O . PHE A 1 232 ? 22.268 2.811 -16.273 1.00 96.62 232 PHE A O 1
ATOM 1851 N N . THR A 1 233 ? 22.948 2.258 -14.195 1.00 95.44 233 THR A N 1
ATOM 1852 C CA . THR A 1 233 ? 23.660 1.043 -14.594 1.00 95.44 233 THR A CA 1
ATOM 1853 C C . THR A 1 233 ? 23.265 -0.166 -13.765 1.00 95.44 233 THR A C 1
ATOM 1855 O O . THR A 1 233 ? 23.200 -0.113 -12.537 1.00 95.44 233 THR A O 1
ATOM 1858 N N . VAL A 1 234 ? 23.063 -1.294 -14.432 1.00 93.75 234 VAL A N 1
ATOM 1859 C CA . VAL A 1 234 ? 22.786 -2.590 -13.799 1.00 93.75 234 VAL A CA 1
ATOM 1860 C C . VAL A 1 234 ? 23.788 -3.624 -14.282 1.00 93.75 234 VAL A C 1
ATOM 1862 O O . VAL A 1 234 ? 24.375 -3.470 -15.356 1.00 93.75 234 VAL A O 1
ATOM 1865 N N . SER A 1 235 ? 24.011 -4.663 -13.483 1.00 91.88 235 SER A N 1
ATOM 1866 C CA . SER A 1 235 ? 24.844 -5.787 -13.905 1.00 91.88 235 SER A CA 1
ATOM 1867 C C . SER A 1 235 ? 24.226 -6.447 -15.133 1.00 91.88 235 SER A C 1
ATOM 1869 O O . SER A 1 235 ? 23.007 -6.627 -15.196 1.00 91.88 235 SER A O 1
ATOM 1871 N N . ASN A 1 236 ? 25.054 -6.807 -16.110 1.00 87.81 236 ASN A N 1
ATOM 1872 C CA . ASN A 1 236 ? 24.606 -7.660 -17.200 1.00 87.81 236 ASN A CA 1
ATOM 1873 C C . ASN A 1 236 ? 24.385 -9.080 -16.663 1.00 87.81 236 ASN A C 1
ATOM 1875 O O . ASN A 1 236 ? 25.179 -9.559 -15.855 1.00 87.81 236 ASN A O 1
ATOM 1879 N N . SER A 1 237 ? 23.314 -9.736 -17.094 1.00 83.88 237 SER A N 1
ATOM 1880 C CA . SER A 1 237 ? 22.958 -11.085 -16.653 1.00 83.88 237 SER A CA 1
ATOM 1881 C C . SER A 1 237 ? 22.575 -11.924 -17.862 1.00 83.88 237 SER A C 1
ATOM 1883 O O . SER A 1 237 ? 21.810 -11.465 -18.708 1.00 83.88 237 SER A O 1
ATOM 1885 N N . ASP A 1 238 ? 23.078 -13.156 -17.922 1.00 81.25 238 ASP A N 1
ATOM 1886 C CA . ASP A 1 238 ? 22.764 -14.101 -19.001 1.00 81.25 238 ASP A CA 1
ATOM 1887 C C . ASP A 1 238 ? 21.288 -14.543 -18.976 1.00 81.25 238 ASP A C 1
ATOM 1889 O O . ASP A 1 238 ? 20.768 -15.041 -19.972 1.00 81.25 238 ASP A O 1
ATOM 1893 N N . GLU A 1 239 ? 20.593 -14.326 -17.854 1.00 79.19 239 GLU A N 1
ATOM 1894 C CA . GLU A 1 239 ? 19.156 -14.589 -17.705 1.00 79.19 239 GLU A CA 1
ATOM 1895 C C . GLU A 1 239 ? 18.274 -13.456 -18.261 1.00 79.19 239 GLU A C 1
ATOM 1897 O O . GLU A 1 239 ? 17.052 -13.597 -18.328 1.00 79.19 239 GLU A O 1
ATOM 1902 N N . VAL A 1 240 ? 18.864 -12.322 -18.660 1.00 83.44 240 VAL A N 1
ATOM 1903 C CA . VAL A 1 240 ? 18.128 -11.118 -19.062 1.00 83.44 240 VAL A CA 1
ATOM 1904 C C . VAL A 1 240 ? 18.143 -10.958 -20.577 1.00 83.44 240 VAL A C 1
ATOM 1906 O O . VAL A 1 240 ? 19.167 -10.644 -21.184 1.00 83.44 240 VAL A O 1
ATOM 1909 N N . SER A 1 241 ? 16.971 -11.110 -21.196 1.00 86.75 241 SER A N 1
ATOM 1910 C CA . SER A 1 241 ? 16.777 -10.760 -22.604 1.00 86.75 241 SER A CA 1
ATOM 1911 C C . SER A 1 241 ? 16.527 -9.257 -22.783 1.00 86.75 241 SER A C 1
ATOM 1913 O O . SER A 1 241 ? 16.129 -8.553 -21.849 1.00 86.75 241 SER A O 1
ATOM 1915 N N . ALA A 1 242 ? 16.720 -8.754 -24.005 1.00 84.94 242 ALA A N 1
ATOM 1916 C CA . ALA A 1 242 ? 16.399 -7.366 -24.334 1.00 84.94 242 ALA A CA 1
ATOM 1917 C C . ALA A 1 242 ? 14.899 -7.070 -24.153 1.00 84.94 242 ALA A C 1
ATOM 1919 O O . ALA A 1 242 ? 14.532 -5.984 -23.709 1.00 84.94 242 ALA A O 1
ATOM 1920 N N . GLU A 1 243 ? 14.031 -8.038 -24.460 1.00 89.75 243 GLU A N 1
ATOM 1921 C CA . GLU A 1 243 ? 12.585 -7.930 -24.260 1.00 89.75 243 GLU A CA 1
ATOM 1922 C C . GLU A 1 243 ? 12.234 -7.798 -22.779 1.00 89.75 243 GLU A C 1
ATOM 1924 O O . GLU A 1 243 ? 11.466 -6.906 -22.423 1.00 89.75 243 GLU A O 1
ATOM 1929 N N . LEU A 1 244 ? 12.832 -8.629 -21.916 1.00 91.00 244 LEU A N 1
ATOM 1930 C CA . LEU A 1 244 ? 12.624 -8.531 -20.474 1.00 91.00 244 LEU A CA 1
ATOM 1931 C C . LEU A 1 244 ? 13.085 -7.168 -19.959 1.00 91.00 244 LEU A C 1
ATOM 1933 O O . LEU A 1 244 ? 12.351 -6.489 -19.254 1.00 91.00 244 LEU A O 1
ATOM 1937 N N . ALA A 1 245 ? 14.280 -6.729 -20.344 1.00 88.69 245 ALA A N 1
ATOM 1938 C CA . ALA A 1 245 ? 14.818 -5.458 -19.882 1.00 88.69 245 ALA A CA 1
ATOM 1939 C C . ALA A 1 245 ? 13.936 -4.263 -20.314 1.00 88.69 245 ALA A C 1
ATOM 1941 O O . ALA A 1 245 ? 13.699 -3.343 -19.525 1.00 88.69 245 ALA A O 1
ATOM 1942 N N . HIS A 1 246 ? 13.387 -4.296 -21.536 1.00 90.81 246 HIS A N 1
ATOM 1943 C CA . HIS A 1 246 ? 12.393 -3.323 -21.998 1.00 90.81 246 HIS A CA 1
ATOM 1944 C C . HIS A 1 246 ? 11.092 -3.370 -21.191 1.00 90.81 246 HIS A C 1
ATOM 1946 O O . HIS A 1 246 ? 10.581 -2.312 -20.821 1.00 90.81 246 HIS A O 1
ATOM 1952 N N . ASP A 1 247 ? 10.573 -4.563 -20.898 1.00 94.50 247 ASP A N 1
ATOM 1953 C CA . ASP A 1 247 ? 9.377 -4.739 -20.070 1.00 94.50 247 ASP A CA 1
ATOM 1954 C C . ASP A 1 247 ? 9.566 -4.132 -18.671 1.00 94.50 247 ASP A C 1
ATOM 1956 O O . ASP A 1 247 ? 8.776 -3.286 -18.251 1.00 94.50 247 ASP A O 1
ATOM 1960 N N . ILE A 1 248 ? 10.679 -4.445 -17.998 1.00 95.25 248 ILE A N 1
ATOM 1961 C CA . ILE A 1 248 ? 11.006 -3.882 -16.679 1.00 95.25 248 ILE A CA 1
ATOM 1962 C C . ILE A 1 248 ? 11.114 -2.350 -16.739 1.00 95.25 248 ILE A C 1
ATOM 1964 O O . ILE A 1 248 ? 10.585 -1.660 -15.867 1.00 95.25 248 ILE A O 1
ATOM 1968 N N . CYS A 1 249 ? 11.732 -1.790 -17.784 1.00 94.19 249 CYS A N 1
ATOM 1969 C CA . CYS A 1 249 ? 11.807 -0.339 -18.000 1.00 94.19 249 CYS A CA 1
ATOM 1970 C C . CYS A 1 249 ? 10.428 0.324 -18.125 1.00 94.19 249 CYS A C 1
ATOM 1972 O O . CYS A 1 249 ? 10.197 1.390 -17.542 1.00 94.19 249 CYS A O 1
ATOM 1974 N N . ASN A 1 250 ? 9.520 -0.298 -18.880 1.00 95.00 250 ASN A N 1
ATOM 1975 C CA . ASN A 1 250 ? 8.155 0.191 -19.055 1.00 95.00 250 ASN A CA 1
ATOM 1976 C C . ASN A 1 250 ? 7.373 0.111 -17.739 1.00 95.00 250 ASN A C 1
ATOM 1978 O O . ASN A 1 250 ? 6.729 1.083 -17.347 1.00 95.00 250 ASN A O 1
ATOM 1982 N N . LYS A 1 251 ? 7.488 -1.004 -17.010 1.00 97.31 251 LYS A N 1
ATOM 1983 C CA . LYS A 1 251 ? 6.857 -1.176 -15.695 1.00 97.31 251 LYS A CA 1
ATOM 1984 C C . LYS A 1 251 ? 7.372 -0.160 -14.675 1.00 97.31 251 LYS A C 1
ATOM 1986 O O . LYS A 1 251 ? 6.573 0.443 -13.968 1.00 97.31 251 LYS A O 1
ATOM 1991 N N . CYS A 1 252 ? 8.676 0.123 -14.653 1.00 97.25 252 CYS A N 1
ATOM 1992 C CA . CYS A 1 252 ? 9.246 1.173 -13.799 1.00 97.25 252 CYS A CA 1
ATOM 1993 C C . CYS A 1 252 ? 8.696 2.565 -14.139 1.00 97.25 252 CYS A C 1
ATOM 1995 O O . CYS A 1 252 ? 8.353 3.325 -13.236 1.00 97.25 252 CYS A O 1
ATOM 1997 N N . ALA A 1 253 ? 8.575 2.894 -15.428 1.00 95.88 253 ALA A N 1
ATOM 1998 C CA . ALA A 1 253 ? 7.979 4.157 -15.858 1.00 95.88 253 ALA A CA 1
ATOM 1999 C C . ALA A 1 253 ? 6.532 4.307 -15.377 1.00 95.88 253 ALA A C 1
ATOM 2001 O O . ALA A 1 253 ? 6.167 5.362 -14.860 1.00 95.88 253 ALA A O 1
ATOM 2002 N N . VAL A 1 254 ? 5.738 3.240 -15.481 1.00 94.12 254 VAL A N 1
ATOM 2003 C CA . VAL A 1 254 ? 4.363 3.207 -14.972 1.00 94.12 254 VAL A CA 1
ATOM 2004 C C . VAL A 1 254 ? 4.323 3.365 -13.450 1.00 94.12 254 VAL A C 1
ATOM 2006 O O . VAL A 1 254 ? 3.573 4.202 -12.959 1.00 94.12 254 VAL A O 1
ATOM 2009 N N . MET A 1 255 ? 5.146 2.617 -12.709 1.00 94.00 255 MET A N 1
ATOM 2010 C CA . MET A 1 255 ? 5.116 2.618 -11.241 1.00 94.00 255 MET A CA 1
ATOM 2011 C C . MET A 1 255 ? 5.550 3.946 -10.623 1.00 94.00 255 MET A C 1
ATOM 2013 O O . MET A 1 255 ? 4.979 4.395 -9.635 1.00 94.00 255 MET A O 1
ATOM 2017 N N . TYR A 1 256 ? 6.601 4.561 -11.160 1.00 92.94 256 TYR A N 1
ATOM 2018 C CA . TYR A 1 256 ? 7.289 5.649 -10.462 1.00 92.94 256 TYR A CA 1
ATOM 2019 C C . TYR A 1 256 ? 7.047 7.020 -11.078 1.00 92.94 256 TYR A C 1
ATOM 2021 O O . TYR A 1 256 ? 7.358 8.038 -10.457 1.00 92.94 256 TYR A O 1
ATOM 2029 N N . SER A 1 257 ? 6.538 7.072 -12.307 1.00 91.88 257 SER A N 1
ATOM 2030 C CA . SER A 1 257 ? 6.216 8.332 -12.959 1.00 91.88 257 SER A CA 1
ATOM 2031 C C . SER A 1 257 ? 5.169 8.153 -14.063 1.00 91.88 257 SER A C 1
ATOM 2033 O O . SER A 1 257 ? 5.440 8.398 -15.246 1.00 91.88 257 SER A O 1
ATOM 2035 N N . PRO A 1 258 ? 3.940 7.781 -13.683 1.00 87.75 258 PRO A N 1
ATOM 2036 C CA . PRO A 1 258 ? 2.849 7.673 -14.636 1.00 87.75 258 PRO A CA 1
ATOM 2037 C C . PRO A 1 258 ? 2.598 9.016 -15.350 1.00 87.75 258 PRO A C 1
ATOM 2039 O O . PRO A 1 258 ? 2.966 10.088 -14.864 1.00 87.75 258 PRO A O 1
ATOM 2042 N N . ASN A 1 259 ? 1.937 8.965 -16.510 1.00 90.75 259 ASN A N 1
ATOM 2043 C CA . ASN A 1 259 ? 1.540 10.133 -17.316 1.00 90.75 259 ASN A CA 1
ATOM 2044 C C . ASN A 1 259 ? 2.679 10.877 -18.037 1.00 90.75 259 ASN A C 1
ATOM 2046 O O . ASN A 1 259 ? 2.589 12.081 -18.288 1.00 90.75 259 ASN A O 1
ATOM 2050 N N . ARG A 1 260 ? 3.744 10.166 -18.416 1.00 94.00 260 ARG A N 1
ATOM 2051 C CA . ARG A 1 260 ? 4.793 10.689 -19.302 1.00 94.00 260 ARG A CA 1
ATOM 2052 C C . ARG A 1 260 ? 5.007 9.758 -20.488 1.00 94.00 260 ARG A C 1
ATOM 2054 O O . ARG A 1 260 ? 4.732 8.564 -20.420 1.00 94.00 260 ARG A O 1
ATOM 2061 N N . ILE A 1 261 ? 5.519 10.318 -21.575 1.00 94.50 261 ILE A N 1
ATOM 2062 C CA . ILE A 1 261 ? 5.983 9.567 -22.741 1.00 94.50 261 ILE A CA 1
ATOM 2063 C C . ILE A 1 261 ? 7.456 9.241 -22.520 1.00 94.50 261 ILE A C 1
ATOM 2065 O O . ILE A 1 261 ? 8.210 10.118 -22.103 1.00 94.50 261 ILE A O 1
ATOM 2069 N N . TYR A 1 262 ? 7.861 8.004 -22.810 1.00 95.44 262 TYR A N 1
ATOM 2070 C CA . TYR A 1 262 ? 9.210 7.503 -22.551 1.00 95.44 262 TYR A CA 1
ATOM 2071 C C . TYR A 1 262 ? 9.917 7.028 -23.816 1.00 95.44 262 TYR A C 1
ATOM 2073 O O . TYR A 1 262 ? 9.306 6.483 -24.737 1.00 95.44 262 TYR A O 1
ATOM 2081 N N . ARG A 1 263 ? 11.238 7.201 -23.820 1.00 95.44 263 ARG A N 1
ATOM 2082 C CA . ARG A 1 263 ? 12.181 6.553 -24.734 1.00 95.44 263 ARG A CA 1
ATOM 2083 C C . ARG A 1 263 ? 13.361 6.013 -23.935 1.00 95.44 263 ARG A C 1
ATOM 2085 O O . ARG A 1 263 ? 13.728 6.587 -22.907 1.00 95.44 263 ARG A O 1
ATOM 2092 N N . TYR A 1 264 ? 13.965 4.942 -24.438 1.00 94.25 264 TYR A N 1
ATOM 2093 C CA . TYR A 1 264 ? 15.039 4.224 -23.761 1.00 94.25 264 TYR A CA 1
ATOM 2094 C C . TYR A 1 264 ? 16.178 3.933 -24.732 1.00 94.25 264 TYR A C 1
ATOM 2096 O O . TYR A 1 264 ? 15.941 3.518 -25.864 1.00 94.25 264 TYR A O 1
ATOM 2104 N N . LYS A 1 265 ? 17.416 4.099 -24.267 1.00 92.56 265 LYS A N 1
ATOM 2105 C CA . LYS A 1 265 ? 18.632 3.706 -24.979 1.00 92.56 265 LYS A CA 1
ATOM 2106 C C . LYS A 1 265 ? 19.456 2.783 -24.100 1.00 92.56 265 LYS A C 1
ATOM 2108 O O . LYS A 1 265 ? 19.649 3.056 -22.917 1.00 92.56 265 LYS A O 1
ATOM 2113 N N . TRP A 1 266 ? 19.973 1.727 -24.711 1.00 90.25 266 TRP A N 1
ATOM 2114 C CA . TRP A 1 266 ? 20.716 0.672 -24.037 1.00 90.25 266 TRP A CA 1
ATOM 2115 C C . TRP A 1 266 ? 22.128 0.589 -24.593 1.00 90.25 266 TRP A C 1
ATOM 2117 O O . TRP A 1 266 ? 22.335 0.655 -25.806 1.00 90.25 266 TRP A O 1
ATOM 2127 N N . LYS A 1 267 ? 23.105 0.423 -23.706 1.00 90.12 267 LYS A N 1
ATOM 2128 C CA . LYS A 1 267 ? 24.491 0.152 -24.080 1.00 90.12 267 LYS A CA 1
ATOM 2129 C C . LYS A 1 267 ? 25.077 -0.872 -23.119 1.00 90.12 267 LYS A C 1
ATOM 2131 O O . LYS A 1 267 ? 25.038 -0.663 -21.914 1.00 90.12 267 LYS A O 1
ATOM 2136 N N . VAL A 1 268 ? 25.640 -1.954 -23.647 1.00 88.75 268 VAL A N 1
ATOM 2137 C CA . VAL A 1 268 ? 26.362 -2.953 -22.847 1.00 88.75 268 VAL A CA 1
ATOM 2138 C C . VAL A 1 268 ? 27.857 -2.699 -22.979 1.00 88.75 268 VAL A C 1
ATOM 2140 O O . VAL A 1 268 ? 28.374 -2.608 -24.090 1.00 88.75 268 VAL A O 1
ATOM 2143 N N . GLU A 1 269 ? 28.552 -2.561 -21.854 1.00 90.50 269 GLU A N 1
ATOM 2144 C CA . GLU A 1 269 ? 29.998 -2.345 -21.815 1.00 90.50 269 GLU A CA 1
ATOM 2145 C C . GLU A 1 269 ? 30.568 -2.869 -20.490 1.00 90.50 269 GLU A C 1
ATOM 2147 O O . GLU A 1 269 ? 29.996 -2.634 -19.429 1.00 90.50 269 GLU A O 1
ATOM 2152 N N . ASN A 1 270 ? 31.692 -3.593 -20.541 1.00 89.19 270 ASN A N 1
ATOM 2153 C CA . ASN A 1 270 ? 32.408 -4.102 -19.359 1.00 89.19 270 ASN A CA 1
ATOM 2154 C C . ASN A 1 270 ? 31.532 -4.890 -18.359 1.00 89.19 270 ASN A C 1
ATOM 2156 O O . ASN A 1 270 ? 31.693 -4.753 -17.150 1.00 89.19 270 ASN A O 1
ATOM 2160 N N . GLY A 1 271 ? 30.591 -5.702 -18.855 1.00 87.00 271 GLY A N 1
ATOM 2161 C CA . GLY A 1 271 ? 29.694 -6.499 -18.004 1.00 87.00 271 GLY A CA 1
ATOM 2162 C C . GLY A 1 271 ? 28.576 -5.697 -17.329 1.00 87.00 271 GLY A C 1
ATOM 2163 O O . GLY A 1 271 ? 27.864 -6.237 -16.488 1.00 87.00 271 GLY A O 1
ATOM 2164 N N . MET A 1 272 ? 28.395 -4.431 -17.709 1.00 91.25 272 MET A N 1
ATOM 2165 C CA . MET A 1 272 ? 27.332 -3.560 -17.219 1.00 91.25 272 MET A CA 1
ATOM 2166 C C . MET A 1 272 ? 26.405 -3.152 -18.359 1.00 91.25 272 MET A C 1
ATOM 2168 O O . MET A 1 272 ? 26.831 -2.958 -19.500 1.00 91.25 272 MET A O 1
ATOM 2172 N N . VAL A 1 273 ? 25.135 -2.969 -18.024 1.00 90.94 273 VAL A N 1
ATOM 2173 C CA . VAL A 1 273 ? 24.126 -2.384 -18.899 1.00 90.94 273 VAL A CA 1
ATOM 2174 C C . VAL A 1 273 ? 23.900 -0.944 -18.466 1.00 90.94 273 VAL A C 1
ATOM 2176 O O . VAL A 1 273 ? 23.535 -0.679 -17.323 1.00 90.94 273 VAL A O 1
ATOM 2179 N N . TYR A 1 274 ? 24.117 -0.015 -19.386 1.00 93.69 274 TYR A N 1
ATOM 2180 C CA . TYR A 1 274 ? 23.847 1.406 -19.237 1.00 93.69 274 TYR A CA 1
ATOM 2181 C C . TYR A 1 274 ? 22.500 1.704 -19.879 1.00 93.69 274 TYR A C 1
ATOM 2183 O O . TYR A 1 274 ? 22.320 1.496 -21.082 1.00 93.69 274 TYR A O 1
ATOM 2191 N N . VAL A 1 275 ? 21.569 2.198 -19.071 1.00 95.25 275 VAL A N 1
ATOM 2192 C CA . VAL A 1 275 ? 20.221 2.553 -19.508 1.00 95.25 275 VAL A CA 1
ATOM 2193 C C . VAL A 1 275 ? 20.083 4.061 -19.433 1.00 95.25 275 VAL A C 1
ATOM 2195 O O . VAL A 1 275 ? 20.212 4.640 -18.356 1.00 95.25 275 VAL A O 1
ATOM 2198 N N . THR A 1 276 ? 19.818 4.697 -20.570 1.00 96.31 276 THR A N 1
ATOM 2199 C CA . THR A 1 276 ? 19.445 6.111 -20.645 1.00 96.31 276 THR A CA 1
ATOM 2200 C C . THR A 1 276 ? 17.959 6.211 -20.927 1.00 96.31 276 THR A C 1
ATOM 2202 O O . THR A 1 276 ? 17.449 5.582 -21.852 1.00 96.31 276 THR A O 1
ATOM 2205 N N . VAL A 1 277 ? 17.273 7.019 -20.132 1.00 96.69 277 VAL A N 1
ATOM 2206 C CA . VAL A 1 277 ? 15.830 7.224 -20.204 1.00 96.69 277 VAL A CA 1
ATOM 2207 C C . VAL A 1 277 ? 15.577 8.701 -20.449 1.00 96.69 277 VAL A C 1
ATOM 2209 O O . VAL A 1 277 ? 16.133 9.547 -19.747 1.00 96.69 277 VAL A O 1
ATOM 2212 N N . ALA A 1 278 ? 14.728 9.010 -21.424 1.00 96.94 278 ALA A N 1
ATOM 2213 C CA . ALA A 1 278 ? 14.204 10.352 -21.646 1.00 96.94 278 ALA A CA 1
ATOM 2214 C C . ALA A 1 278 ? 12.681 10.325 -21.510 1.00 96.94 278 ALA A C 1
ATOM 2216 O O . ALA A 1 278 ? 12.026 9.424 -22.038 1.00 96.94 278 ALA A O 1
ATOM 2217 N N . SER A 1 279 ? 12.118 11.310 -20.809 1.00 96.56 279 SER A N 1
ATOM 2218 C CA . SER A 1 279 ? 10.671 11.411 -20.622 1.00 96.56 279 SER A CA 1
ATOM 2219 C C . SER A 1 279 ? 10.148 12.842 -20.637 1.00 96.56 279 SER A C 1
ATOM 2221 O O . SER A 1 279 ? 10.802 13.754 -20.134 1.00 96.56 279 SER A O 1
ATOM 2223 N N . SER A 1 280 ? 8.941 13.049 -21.159 1.00 95.06 280 SER A N 1
ATOM 2224 C CA . SER A 1 280 ? 8.254 14.348 -21.172 1.00 95.06 280 SER A CA 1
ATOM 2225 C C . SER A 1 280 ? 6.737 14.163 -21.100 1.00 95.06 280 SER A C 1
ATOM 2227 O O . SER A 1 280 ? 6.224 13.074 -21.351 1.00 95.06 280 SER A O 1
ATOM 2229 N N . THR A 1 281 ? 6.013 15.234 -20.768 1.00 94.12 281 THR A N 1
ATOM 2230 C CA . THR A 1 281 ? 4.553 15.304 -20.961 1.00 94.12 281 THR A CA 1
ATOM 2231 C C . THR A 1 281 ? 4.162 15.454 -22.439 1.00 94.12 281 THR A C 1
ATOM 2233 O O . THR A 1 281 ? 3.018 15.199 -22.804 1.00 94.12 281 THR A O 1
ATOM 2236 N N . GLY A 1 282 ? 5.114 15.844 -23.298 1.00 92.00 282 GLY A N 1
ATOM 2237 C CA . GLY A 1 282 ? 4.973 15.904 -24.752 1.00 92.00 282 GLY A CA 1
ATOM 2238 C C . GLY A 1 282 ? 5.786 14.828 -25.479 1.00 92.00 282 GLY A C 1
ATOM 2239 O O . GLY A 1 282 ? 6.250 13.854 -24.888 1.00 92.00 282 GLY A O 1
ATOM 2240 N N . ALA A 1 283 ? 5.968 15.006 -26.790 1.00 91.75 283 ALA A N 1
ATOM 2241 C CA . ALA A 1 283 ? 6.697 14.053 -27.623 1.00 91.75 283 ALA A CA 1
ATOM 2242 C C . ALA A 1 283 ? 8.168 13.903 -27.193 1.00 91.75 283 ALA A C 1
ATOM 2244 O O . ALA A 1 283 ? 8.862 14.895 -26.969 1.00 91.75 283 ALA A O 1
ATOM 2245 N N . VAL A 1 284 ? 8.651 12.657 -27.160 1.00 92.38 284 VAL A N 1
ATOM 2246 C CA . VAL A 1 284 ? 10.059 12.318 -26.908 1.00 92.38 284 VAL A CA 1
ATOM 2247 C C . VAL A 1 284 ? 10.654 11.671 -28.158 1.00 92.38 284 VAL A C 1
ATOM 2249 O O . VAL A 1 284 ? 10.154 10.642 -28.627 1.00 92.38 284 VAL A O 1
ATOM 2252 N N . THR A 1 285 ? 11.705 12.282 -28.709 1.00 92.94 285 THR A N 1
ATOM 2253 C CA . THR A 1 285 ? 12.426 11.800 -29.900 1.00 92.94 285 THR A CA 1
ATOM 2254 C C . THR A 1 285 ? 13.723 11.085 -29.519 1.00 92.94 285 THR A C 1
ATOM 2256 O O . THR A 1 285 ? 14.248 11.274 -28.425 1.00 92.94 285 THR A O 1
ATOM 2259 N N . GLU A 1 286 ? 14.263 10.273 -30.431 1.00 90.56 286 GLU A N 1
ATOM 2260 C CA . GLU A 1 286 ? 15.523 9.540 -30.212 1.00 90.56 286 GLU A CA 1
ATOM 2261 C C . GLU A 1 286 ? 16.715 10.475 -29.941 1.00 90.56 286 GLU A C 1
ATOM 2263 O O . GLU A 1 286 ? 17.579 10.157 -29.127 1.00 90.56 286 GLU A O 1
ATOM 2268 N N . ASP A 1 287 ? 16.738 11.669 -30.544 1.00 91.88 287 ASP A N 1
ATOM 2269 C CA . ASP A 1 287 ? 17.802 12.656 -30.312 1.00 91.88 287 ASP A CA 1
ATOM 2270 C C . ASP A 1 287 ? 17.862 13.138 -28.858 1.00 91.88 287 ASP A C 1
ATOM 2272 O O . ASP A 1 287 ? 18.924 13.536 -28.384 1.00 91.88 287 ASP A O 1
ATOM 2276 N N . MET A 1 288 ? 16.750 13.050 -28.120 1.00 91.38 288 MET A N 1
ATOM 2277 C CA . MET A 1 288 ? 16.695 13.407 -26.699 1.00 91.38 288 MET A CA 1
ATOM 2278 C C . MET A 1 288 ? 17.402 12.384 -25.797 1.00 91.38 288 MET A C 1
ATOM 2280 O O . MET A 1 288 ? 17.590 12.652 -24.611 1.00 91.38 288 MET A O 1
ATOM 2284 N N . LEU A 1 289 ? 17.805 11.225 -26.332 1.00 89.69 289 LEU A N 1
ATOM 2285 C CA . LEU A 1 289 ? 18.605 10.218 -25.624 1.00 89.69 289 LEU A CA 1
ATOM 2286 C C . LEU A 1 289 ? 20.115 10.467 -25.743 1.00 89.69 289 LEU A C 1
ATOM 2288 O O . LEU A 1 289 ? 20.890 9.797 -25.056 1.00 89.69 289 LEU A O 1
ATOM 2292 N N . ASN A 1 290 ? 20.540 11.386 -26.617 1.00 85.25 290 ASN A N 1
ATOM 2293 C CA . ASN A 1 290 ? 21.949 11.704 -26.858 1.00 85.25 290 ASN A CA 1
ATOM 2294 C C . ASN A 1 290 ? 22.464 12.797 -25.911 1.00 85.25 290 ASN A C 1
ATOM 2296 O O . ASN A 1 290 ? 21.673 13.649 -25.442 1.00 85.25 290 ASN A O 1
#

Mean predicted aligned error: 9.07 Å

Nearest PDB structures (foldseek):
  5lfc-assembly2_B  TM=5.298E-01  e=1.606E-04  Leuconostoc citreum
  5ngy-assembly1_A  TM=5.285E-01  e=2.288E-04  Leuconostoc citreum
  6htv-assembly1_A  TM=5.201E-01  e=7.018E-04  Leuconostoc citreum
  5ngy-assembly2_B  TM=5.319E-01  e=6.616E-04  Leuconostoc citreum
  4ayg-assembly2_B  TM=5.667E-01  e=2.725E-03  Limosilactobacillus reuteri

Sequence (290 aa):
MRKSIKRLIVLILALCLSVSTSITSFADGWVQDSKGWKAKNSDGSYITNSWYQDSEGLWYYIGADGYMLRSSWTPDNYYVGTDGVVIDSVRKFMEIDAGDGTKIQVEVFDVEDDGTWYGRTSQGDPVAGMGRYGEFGKEIYDVLVKNWMDGVYADEFELRYDAVLMLGMISEENYEAIIKEIRAMNHKIAMNESLEAWKMDFANKWKASYSSVCAEAKKTDPKLTGVVKHTFTVSNSDEVSAELAHDICNKCAVMYSPNRIYRYKWKVENGMVYVTVASSTGAVTEDMLN

Radius of gyration: 27.57 Å; Cα contacts (8 Å, |Δi|>4): 446; chains: 1; bounding box: 58×89×70 Å

Secondary structure (DSSP, 8-state):
-HHHHHHHHHHHHHTTS----------TTEEE-SS-EEEB-TTSPBP-SEEEE-TTS-EEEEPTTSSB--SEE-TTSEEE-TTSBEEEEEESEEEEE-SSS-EEEEEEEEE-TTS-EEEEETT--EEEE--TTGGG-HHHHHHHHHHHHTT-SSSHHHHHHHHHHHH-S--HHHHHHHHHHHHTS--SS---HHHHHHHHHHHHHHHHHHHHHHHHHTTT-TT--S-EEEEEEEE--TT--HHHHHHHHHHHHHHHS-S-EEEEEEEEETTEEEEEEEEESS---GGGG-

Foldseek 3Di:
DVVVVVVVVVVVVVVPPPPPPPPPPPQQAWDADPVAIAGADPVRDTDEQDWDATPVRFIAGQYNVRHTDEQDARPQFWHQHNVRTTPVVDGQWDWDAPVVRDTWIWGWDGAHPQGWTWTATPVGHIDIDAGLQADQPPVLLVVLLVCQQACVDQELLSSLLVSCVRSPDDDPVSSVVSSVVSVVDHGPDDHPVVVRVQLVVLLVQLLVFQVVQLVVVCVPVVPQQDKGKGKGKGFADPPDDPVNSVVSVVSSCCRRPPQKDKDWDWDDDPRMIMIMMMIHNDDDDPVSSD

pLDDT: mean 89.88, std 13.49, range [40.78, 98.44]